Protein AF-A0A7S3EVQ7-F1 (afdb_monomer_lite)

Organism: NCBI:txid156174

Radius of gyration: 18.0 Å; chains: 1; bounding box: 41×46×45 Å

Structure (mmCIF, N/CA/C/O backbone):
data_AF-A0A7S3EVQ7-F1
#
_entry.id   AF-A0A7S3EVQ7-F1
#
loop_
_atom_site.group_PDB
_atom_site.id
_atom_site.type_symbol
_atom_site.label_atom_id
_atom_site.label_alt_id
_atom_site.label_comp_id
_atom_site.label_asym_id
_atom_site.label_entity_id
_atom_site.label_seq_id
_atom_site.pdbx_PDB_ins_code
_atom_site.Cartn_x
_atom_site.Cartn_y
_atom_site.Cartn_z
_atom_site.occupancy
_atom_site.B_iso_or_equiv
_atom_site.auth_seq_id
_atom_site.auth_comp_id
_atom_site.auth_asym_id
_atom_site.auth_atom_id
_atom_site.pdbx_PDB_model_num
ATOM 1 N N . GLY A 1 1 ? -9.109 12.813 13.221 1.00 79.44 1 GLY A N 1
ATOM 2 C CA . GLY A 1 1 ? -8.032 11.870 12.865 1.00 79.44 1 GLY A CA 1
ATOM 3 C C . GLY A 1 1 ? -8.206 10.529 13.557 1.00 79.44 1 GLY A C 1
ATOM 4 O O . GLY A 1 1 ? -9.113 10.380 14.374 1.00 79.44 1 GLY A O 1
ATOM 5 N N . MET A 1 2 ? -7.362 9.534 13.243 1.00 82.88 2 MET A N 1
ATOM 6 C CA . MET A 1 2 ? -7.448 8.174 13.820 1.00 82.88 2 MET A CA 1
ATOM 7 C C . MET A 1 2 ? -7.387 8.167 15.355 1.00 82.88 2 MET A C 1
ATOM 9 O O . MET A 1 2 ? -8.193 7.490 15.991 1.00 82.88 2 MET A O 1
ATOM 13 N N . ALA A 1 3 ? -6.486 8.958 15.948 1.00 89.00 3 ALA A N 1
ATOM 14 C CA . ALA A 1 3 ? -6.348 9.071 17.401 1.00 89.00 3 ALA A CA 1
ATOM 15 C C . ALA A 1 3 ? -7.613 9.645 18.065 1.00 89.00 3 ALA A C 1
ATOM 17 O O . ALA A 1 3 ? -8.089 9.092 19.055 1.00 89.00 3 ALA A O 1
ATOM 18 N N . SER A 1 4 ? -8.217 10.682 17.473 1.00 91.38 4 SER A N 1
ATOM 19 C CA . SER A 1 4 ? -9.478 11.266 17.952 1.00 91.38 4 SER A CA 1
ATOM 20 C C . SER A 1 4 ? -10.623 10.251 17.929 1.00 91.38 4 SER A C 1
ATOM 22 O O . SER A 1 4 ? -11.341 10.122 18.913 1.00 91.38 4 SER A O 1
ATOM 24 N N . ARG A 1 5 ? -10.757 9.469 16.843 1.00 89.50 5 ARG A N 1
ATOM 25 C CA . ARG A 1 5 ? -11.766 8.394 16.754 1.00 89.50 5 ARG A CA 1
ATOM 26 C C . ARG A 1 5 ? -11.531 7.293 17.786 1.00 89.50 5 ARG A C 1
ATOM 28 O O . ARG A 1 5 ? -12.480 6.701 18.287 1.00 89.50 5 ARG A O 1
ATOM 35 N N . TRP A 1 6 ? -10.272 6.982 18.091 1.00 91.00 6 TRP A N 1
ATOM 36 C CA . TRP A 1 6 ? -9.957 6.010 19.133 1.00 91.00 6 TRP A CA 1
ATOM 37 C C . TRP A 1 6 ? -10.369 6.510 20.523 1.00 91.00 6 TRP A C 1
ATOM 39 O O . TRP A 1 6 ? -10.982 5.743 21.257 1.00 91.00 6 TRP A O 1
ATOM 49 N N . TRP A 1 7 ? -10.122 7.781 20.852 1.00 95.88 7 TRP A N 1
ATOM 50 C CA . TRP A 1 7 ? -10.585 8.376 22.114 1.00 95.88 7 TRP A CA 1
ATOM 51 C C . TRP A 1 7 ? -12.103 8.398 22.231 1.00 95.88 7 TRP A C 1
ATOM 53 O O . TRP A 1 7 ? -12.633 8.024 23.272 1.00 95.88 7 TRP A O 1
ATOM 63 N N . ASP A 1 8 ? -12.788 8.742 21.146 1.00 94.38 8 ASP A N 1
ATOM 64 C CA . ASP A 1 8 ? -14.248 8.723 21.092 1.00 94.38 8 ASP A CA 1
ATOM 65 C C . ASP A 1 8 ? -14.812 7.318 21.386 1.00 94.38 8 ASP A C 1
ATOM 67 O O . ASP A 1 8 ? -15.668 7.152 22.253 1.00 94.38 8 ASP A O 1
ATOM 71 N N . ARG A 1 9 ? -14.232 6.262 20.787 1.00 95.69 9 ARG A N 1
ATOM 72 C CA . ARG A 1 9 ? -14.587 4.859 21.107 1.00 95.69 9 ARG A CA 1
ATOM 73 C C . ARG A 1 9 ? -14.325 4.477 22.563 1.00 95.69 9 ARG A C 1
ATOM 75 O O . ARG A 1 9 ? -15.030 3.630 23.101 1.00 95.69 9 ARG A O 1
ATOM 82 N N . MET A 1 10 ? -13.308 5.073 23.178 1.00 97.31 10 MET A N 1
ATOM 83 C CA . MET A 1 10 ? -12.977 4.882 24.592 1.00 97.31 10 MET A CA 1
ATOM 84 C C . MET A 1 10 ? -13.823 5.769 25.521 1.00 97.31 10 MET A C 1
ATOM 86 O O . MET A 1 10 ? -13.611 5.731 26.730 1.00 97.31 10 MET A O 1
ATOM 90 N N . GLN A 1 11 ? -14.758 6.563 24.979 1.00 97.31 11 GLN A N 1
ATOM 91 C CA . GLN A 1 11 ? -15.559 7.546 25.718 1.00 97.31 11 GLN A CA 1
ATOM 92 C C . GLN A 1 11 ? -14.696 8.584 26.459 1.00 97.31 11 GLN A C 1
ATOM 94 O O . GLN A 1 11 ? -15.056 9.070 27.532 1.00 97.31 11 GLN A O 1
ATOM 99 N N . LEU A 1 12 ? -13.539 8.924 25.884 1.00 96.88 12 LEU A N 1
ATOM 100 C CA . LEU A 1 12 ? -12.608 9.917 26.412 1.00 96.88 12 LEU A CA 1
ATOM 101 C C . LEU A 1 12 ? -12.730 11.244 25.645 1.00 96.88 12 LEU A C 1
ATOM 103 O O . LEU A 1 12 ? -12.924 11.241 24.428 1.00 96.88 12 LEU A O 1
ATOM 107 N N . PRO A 1 13 ? -12.571 12.398 26.321 1.00 96.88 13 PRO A N 1
ATOM 108 C CA . PRO A 1 13 ? -12.701 13.706 25.683 1.00 96.88 13 PRO A CA 1
ATOM 109 C C . PRO A 1 13 ? -11.530 13.990 24.737 1.00 96.88 13 PRO A C 1
ATOM 111 O O . PRO A 1 13 ? -10.406 14.157 25.193 1.00 96.88 13 PRO A O 1
ATOM 114 N N . VAL A 1 14 ? -11.774 14.091 23.428 1.00 96.50 14 VAL A N 1
ATOM 115 C CA . VAL A 1 14 ? -10.714 14.350 22.434 1.00 96.50 14 VAL A CA 1
ATOM 116 C C . VAL A 1 14 ? -9.936 15.637 22.776 1.00 96.50 14 VAL A C 1
ATOM 118 O O . VAL A 1 14 ? -10.552 16.701 22.885 1.00 96.50 14 VAL A O 1
ATOM 121 N N . PRO A 1 15 ? -8.593 15.592 22.899 1.00 96.69 15 PRO A N 1
ATOM 122 C CA . PRO A 1 15 ? -7.792 16.776 23.189 1.00 96.69 15 PRO A CA 1
ATOM 123 C C . PRO A 1 15 ? -7.939 17.837 22.083 1.00 96.69 15 PRO A C 1
ATOM 125 O O . PRO A 1 15 ? -7.645 17.537 20.922 1.00 96.69 15 PRO A O 1
ATOM 128 N N . PRO A 1 16 ? -8.307 19.095 22.401 1.00 95.38 16 PRO A N 1
ATOM 129 C CA . PRO A 1 16 ? -8.508 20.139 21.388 1.00 95.38 16 PRO A CA 1
ATOM 130 C C . PRO A 1 16 ? -7.271 20.404 20.520 1.00 95.38 16 PRO A C 1
ATOM 132 O O . PRO A 1 16 ? -7.392 20.695 19.331 1.00 95.38 16 PRO A O 1
ATOM 135 N N . GLY A 1 17 ? -6.073 20.248 21.095 1.00 96.25 17 GLY A N 1
ATOM 136 C CA . GLY A 1 17 ? -4.808 20.407 20.377 1.00 96.25 17 GLY A CA 1
ATOM 137 C C . GLY A 1 17 ? -4.617 19.413 19.228 1.00 96.25 17 GLY A C 1
ATOM 138 O O . GLY A 1 17 ? -3.944 19.741 18.258 1.00 96.25 17 GLY A O 1
ATOM 139 N N . TRP A 1 18 ? -5.233 18.227 19.285 1.00 94.06 18 TRP A N 1
ATOM 140 C CA . TRP A 1 18 ? -5.153 17.248 18.194 1.00 94.06 18 TRP A CA 1
ATOM 141 C C . TRP A 1 18 ? -5.989 17.674 16.996 1.00 94.06 18 TRP A C 1
ATOM 143 O O . TRP A 1 18 ? -5.519 17.598 15.866 1.00 94.06 18 TRP A O 1
ATOM 153 N N . THR A 1 19 ? -7.201 18.171 17.244 1.00 91.06 19 THR A N 1
ATOM 154 C CA . THR A 1 19 ? -8.059 18.723 16.191 1.00 91.06 19 THR A CA 1
ATOM 155 C C . THR A 1 19 ? -7.413 19.954 15.561 1.00 91.06 19 THR A C 1
ATOM 157 O O . THR A 1 19 ? -7.398 20.079 14.341 1.00 91.06 19 THR A O 1
ATOM 160 N N . ALA A 1 20 ? -6.825 20.837 16.377 1.00 94.25 20 ALA A N 1
ATOM 161 C CA . ALA A 1 20 ? -6.094 21.997 15.875 1.00 94.25 20 ALA A CA 1
ATOM 162 C C . ALA A 1 20 ? -4.898 21.588 14.999 1.00 94.25 20 ALA A C 1
ATOM 164 O O . ALA A 1 20 ? -4.711 22.158 13.930 1.00 94.25 20 ALA A O 1
ATOM 165 N N . ALA A 1 21 ? -4.126 20.579 15.420 1.00 91.56 21 ALA A N 1
ATOM 166 C CA . ALA A 1 21 ? -3.011 20.059 14.635 1.00 91.56 21 ALA A CA 1
ATOM 167 C C . ALA A 1 21 ? -3.478 19.447 13.306 1.00 91.56 21 ALA A C 1
ATOM 169 O O . ALA A 1 21 ? -2.905 19.761 12.272 1.00 91.56 21 ALA A O 1
ATOM 170 N N . GLU A 1 22 ? -4.534 18.628 13.314 1.00 87.38 22 GLU A N 1
ATOM 171 C CA . GLU A 1 22 ? -5.094 18.011 12.103 1.00 87.38 22 GLU A CA 1
ATOM 172 C C . GLU A 1 22 ? -5.584 19.053 11.089 1.00 87.38 22 GLU A C 1
ATOM 174 O O . GLU A 1 22 ? -5.292 18.930 9.903 1.00 87.38 22 GLU A O 1
ATOM 179 N N . LEU A 1 23 ? -6.275 20.100 11.552 1.00 88.88 23 LEU A N 1
ATOM 180 C CA . LEU A 1 23 ? -6.747 21.196 10.698 1.00 88.88 23 LEU A CA 1
ATOM 181 C C . LEU A 1 23 ? -5.614 22.088 10.171 1.00 88.88 23 LEU A C 1
ATOM 183 O O . LEU A 1 23 ? -5.819 22.815 9.203 1.00 88.88 23 LEU A O 1
ATOM 187 N N . ALA A 1 24 ? -4.441 22.050 10.805 1.00 91.31 24 ALA A N 1
ATOM 188 C CA . ALA A 1 24 ? -3.261 22.805 10.400 1.00 91.31 24 ALA A CA 1
ATOM 189 C C . ALA A 1 24 ? -2.309 22.009 9.488 1.00 91.31 24 ALA A C 1
ATOM 191 O O . ALA A 1 24 ? -1.291 22.554 9.064 1.00 91.31 24 ALA A O 1
ATOM 192 N N . LEU A 1 25 ? -2.603 20.735 9.191 1.00 86.62 25 LEU A N 1
ATOM 193 C CA . LEU A 1 25 ? -1.784 19.936 8.281 1.00 86.62 25 LEU A CA 1
ATOM 194 C C . LEU A 1 25 ? -1.916 20.453 6.846 1.00 86.62 25 LEU A C 1
ATOM 196 O O . LEU A 1 25 ? -3.013 20.530 6.293 1.00 86.62 25 LEU A O 1
ATOM 200 N N . CYS A 1 26 ? -0.780 20.747 6.222 1.00 85.38 26 CYS A N 1
ATOM 201 C CA . CYS A 1 26 ? -0.725 21.025 4.795 1.00 85.38 26 CYS A CA 1
ATOM 202 C C . CYS A 1 26 ? -0.799 19.713 3.997 1.00 85.38 26 CYS A C 1
ATOM 204 O O . CYS A 1 26 ? -0.211 18.709 4.415 1.00 85.38 26 CYS A O 1
ATOM 206 N N . PRO A 1 27 ? -1.479 19.700 2.837 1.00 83.69 27 PRO A N 1
ATOM 207 C CA . PRO A 1 27 ? -1.332 18.596 1.903 1.00 83.69 27 PRO A CA 1
ATOM 208 C C . PRO A 1 27 ? 0.118 18.554 1.394 1.00 83.69 27 PRO A C 1
ATOM 210 O O . PRO A 1 27 ? 0.705 19.618 1.164 1.00 83.69 27 PRO A O 1
ATOM 213 N N . PRO A 1 28 ? 0.703 17.361 1.190 1.00 81.25 28 PRO A N 1
ATOM 214 C CA . PRO A 1 28 ? 2.028 17.266 0.595 1.00 81.25 28 PRO A CA 1
ATOM 215 C C . PRO A 1 28 ? 2.011 17.880 -0.806 1.00 81.25 28 PRO A C 1
ATOM 217 O O . PRO A 1 28 ? 1.072 17.667 -1.579 1.00 81.25 28 PRO A O 1
ATOM 220 N N . ALA A 1 29 ? 3.055 18.640 -1.130 1.00 85.25 29 ALA A N 1
ATOM 221 C CA . ALA A 1 29 ? 3.180 19.307 -2.419 1.00 85.25 29 ALA A CA 1
ATOM 222 C C . ALA A 1 29 ? 3.729 18.332 -3.477 1.00 85.25 29 ALA A C 1
ATOM 224 O O . ALA A 1 29 ? 4.859 17.857 -3.328 1.00 85.25 29 ALA A O 1
ATOM 225 N N . PRO A 1 30 ? 2.965 18.021 -4.538 1.00 86.38 30 PRO A N 1
ATOM 226 C CA . PRO A 1 30 ? 3.462 17.198 -5.629 1.00 86.38 30 PRO A CA 1
ATOM 227 C C . PRO A 1 30 ? 4.383 18.026 -6.539 1.00 86.38 30 PRO A C 1
ATOM 229 O O . PRO A 1 30 ? 4.267 19.252 -6.600 1.00 86.38 30 PRO A O 1
ATOM 232 N N . GLN A 1 31 ? 5.331 17.369 -7.206 1.00 85.31 31 GLN A N 1
ATOM 233 C CA . GLN A 1 31 ? 6.308 18.020 -8.088 1.00 85.31 31 GLN A CA 1
ATOM 234 C C . GLN A 1 31 ? 6.593 17.144 -9.314 1.00 85.31 31 GLN A C 1
ATOM 236 O O . GLN A 1 31 ? 6.532 15.917 -9.190 1.00 85.31 31 GLN A O 1
ATOM 241 N N . PRO A 1 32 ? 6.933 17.724 -10.479 1.00 84.81 32 PRO A N 1
ATOM 242 C CA . PRO A 1 32 ? 7.202 16.939 -11.677 1.00 84.81 32 PRO A CA 1
ATOM 243 C C . PRO A 1 32 ? 8.451 16.081 -11.478 1.00 84.81 32 PRO A C 1
ATOM 245 O O . PRO A 1 32 ? 9.476 16.572 -11.002 1.00 84.81 32 PRO A O 1
ATOM 248 N N . TYR A 1 33 ? 8.383 14.809 -11.878 1.00 76.81 33 TYR A N 1
ATOM 249 C CA . TYR A 1 33 ? 9.534 13.898 -11.802 1.00 76.81 33 TYR A CA 1
ATOM 250 C C . TYR A 1 33 ? 10.739 14.405 -12.616 1.00 76.81 33 TYR A C 1
ATOM 252 O O . TYR A 1 33 ? 11.881 14.368 -12.163 1.00 76.81 33 TYR A O 1
ATOM 260 N N . ALA A 1 34 ? 10.463 14.918 -13.814 1.00 78.50 34 ALA A N 1
ATOM 261 C CA . ALA A 1 34 ? 11.412 15.532 -14.734 1.00 78.50 34 ALA A CA 1
ATOM 262 C C . ALA A 1 34 ? 10.678 16.597 -15.578 1.00 78.50 34 ALA A C 1
ATOM 264 O O . ALA A 1 34 ? 9.442 16.635 -15.571 1.00 78.50 34 ALA A O 1
ATOM 265 N N . PRO A 1 35 ? 11.384 17.483 -16.310 1.00 82.44 35 PRO A N 1
ATOM 266 C CA . PRO A 1 35 ? 10.728 18.468 -17.168 1.00 82.44 35 PRO A CA 1
ATOM 267 C C . PRO A 1 35 ? 9.706 17.811 -18.108 1.00 82.44 35 PRO A C 1
ATOM 269 O O . PRO A 1 35 ? 10.041 16.872 -18.823 1.00 82.44 35 PRO A O 1
ATOM 272 N N . ALA A 1 36 ? 8.469 18.319 -18.099 1.00 83.12 36 ALA A N 1
ATOM 273 C CA . ALA A 1 36 ? 7.321 17.794 -18.853 1.00 83.12 36 ALA A CA 1
ATOM 274 C C . ALA A 1 36 ? 6.784 16.403 -18.434 1.00 83.12 36 ALA A C 1
ATOM 276 O O . ALA A 1 36 ? 5.923 15.865 -19.129 1.00 83.12 36 ALA A O 1
ATOM 277 N N . HIS A 1 37 ? 7.223 15.837 -17.303 1.00 83.00 37 HIS A N 1
ATOM 278 C CA . HIS A 1 37 ? 6.582 14.666 -16.690 1.00 83.00 37 HIS A CA 1
ATOM 279 C C . HIS A 1 37 ? 5.407 15.067 -15.787 1.00 83.00 37 HIS A C 1
ATOM 281 O O . HIS A 1 37 ? 5.279 16.224 -15.387 1.00 83.00 37 HIS A O 1
ATOM 287 N N . ALA A 1 38 ? 4.561 14.086 -15.459 1.00 85.50 38 ALA A N 1
ATOM 288 C CA . ALA A 1 38 ? 3.502 14.243 -14.470 1.00 85.50 38 ALA A CA 1
ATOM 289 C C . ALA A 1 38 ? 4.069 14.524 -13.069 1.00 85.50 38 ALA A C 1
ATOM 291 O O . ALA A 1 38 ? 5.191 14.123 -12.738 1.00 85.50 38 ALA A O 1
ATOM 292 N N . ASP A 1 39 ? 3.259 15.185 -12.243 1.00 88.25 39 ASP A N 1
ATOM 293 C CA . ASP A 1 39 ? 3.601 15.425 -10.848 1.00 88.25 39 ASP A CA 1
ATOM 294 C C . ASP A 1 39 ? 3.511 14.134 -10.025 1.00 88.25 39 ASP A C 1
ATOM 296 O O . ASP A 1 39 ? 2.563 13.353 -10.152 1.00 88.25 39 ASP A O 1
ATOM 300 N N . VAL A 1 40 ? 4.489 13.942 -9.140 1.00 86.06 40 VAL A N 1
ATOM 301 C CA . VAL A 1 40 ? 4.604 12.803 -8.224 1.00 86.06 40 VAL A CA 1
ATOM 302 C C . VAL A 1 40 ? 4.878 13.278 -6.796 1.00 86.06 40 VAL A C 1
ATOM 304 O O . VAL A 1 40 ? 5.266 14.425 -6.556 1.00 86.06 40 VAL A O 1
ATOM 307 N N . TYR A 1 41 ? 4.679 12.386 -5.829 1.00 84.31 41 TYR A N 1
ATOM 308 C CA . TYR A 1 41 ? 5.091 12.595 -4.448 1.00 84.31 41 TYR A CA 1
ATOM 309 C C . TYR A 1 41 ? 6.512 12.086 -4.216 1.00 84.31 41 TYR A C 1
ATOM 311 O O . TYR A 1 41 ? 6.843 10.948 -4.545 1.00 84.31 41 TYR A O 1
ATOM 319 N N . PHE A 1 42 ? 7.324 12.925 -3.577 1.00 77.00 42 PHE A N 1
ATOM 320 C CA . PHE A 1 42 ? 8.661 12.573 -3.112 1.00 77.00 42 PHE A CA 1
ATOM 321 C C . PHE A 1 42 ? 8.658 12.295 -1.600 1.00 77.00 42 PHE A C 1
ATOM 323 O O . PHE A 1 42 ? 7.856 12.885 -0.870 1.00 77.00 42 PHE A O 1
ATOM 330 N N . PRO A 1 43 ? 9.574 11.446 -1.095 1.00 71.25 43 PRO A N 1
ATOM 331 C CA . PRO A 1 43 ? 9.684 11.148 0.336 1.00 71.25 43 PRO A CA 1
ATOM 332 C C . PRO A 1 43 ? 9.937 12.378 1.216 1.00 71.25 43 PRO A C 1
ATOM 334 O O . PRO A 1 43 ? 9.523 12.385 2.374 1.00 71.25 43 PRO A O 1
ATOM 337 N N . TYR A 1 44 ? 10.608 13.406 0.682 1.00 70.25 44 TYR A N 1
ATOM 338 C CA . TYR A 1 44 ? 10.927 14.638 1.400 1.00 70.25 44 TYR A CA 1
ATOM 339 C C . TYR A 1 44 ? 10.570 15.861 0.554 1.00 70.25 44 TYR A C 1
ATOM 341 O O . TYR A 1 44 ? 10.904 15.925 -0.633 1.00 70.25 44 TYR A O 1
ATOM 349 N N . GLU A 1 45 ? 9.928 16.846 1.182 1.00 59.81 45 GLU A N 1
ATOM 350 C CA . GLU A 1 45 ? 9.677 18.154 0.578 1.00 59.81 45 GLU A CA 1
ATOM 351 C C . GLU A 1 45 ? 11.022 18.808 0.217 1.00 59.81 45 GLU A C 1
ATOM 353 O O . GLU A 1 45 ? 11.931 18.870 1.044 1.00 59.81 45 GLU A O 1
ATOM 358 N N . HIS A 1 46 ? 11.165 19.263 -1.033 1.00 58.69 46 HIS A N 1
ATOM 359 C CA . HIS A 1 46 ? 12.401 19.836 -1.593 1.00 58.69 46 HIS A CA 1
ATOM 360 C C . HIS A 1 46 ? 13.593 18.877 -1.760 1.00 58.69 46 HIS A C 1
ATOM 362 O O . HIS A 1 46 ? 14.732 19.330 -1.896 1.00 58.69 46 HIS A O 1
ATOM 368 N N . SER A 1 47 ? 13.366 17.562 -1.809 1.00 55.19 47 SER A N 1
ATOM 369 C CA . SER A 1 47 ? 14.421 16.634 -2.224 1.00 55.19 47 SER A CA 1
ATOM 370 C C . SER A 1 47 ? 14.795 16.873 -3.691 1.00 55.19 47 SER A C 1
ATOM 372 O O . SER A 1 47 ? 14.021 16.562 -4.589 1.00 55.19 47 SER A O 1
ATOM 374 N N . SER A 1 48 ? 15.996 17.399 -3.947 1.00 51.00 48 SER A N 1
ATOM 375 C CA . SER A 1 48 ? 16.599 17.433 -5.291 1.00 51.00 48 SER A CA 1
ATOM 376 C C . SER A 1 48 ? 17.171 16.074 -5.696 1.00 51.00 48 SER A C 1
ATOM 378 O O . SER A 1 48 ? 17.429 15.815 -6.870 1.00 51.00 48 SER A O 1
ATOM 380 N N . THR A 1 49 ? 17.391 15.205 -4.711 1.00 47.34 49 THR A N 1
ATOM 381 C CA . THR A 1 49 ? 17.876 13.850 -4.904 1.00 47.34 49 THR A CA 1
ATOM 382 C C . THR A 1 49 ? 16.703 12.899 -5.028 1.00 47.34 49 THR A C 1
ATOM 384 O O . THR A 1 49 ? 15.958 12.671 -4.071 1.00 47.34 49 THR A O 1
ATOM 387 N N . PHE A 1 50 ? 16.605 12.264 -6.187 1.00 52.97 50 PHE A N 1
ATOM 388 C CA . PHE A 1 50 ? 16.062 10.922 -6.262 1.00 52.97 50 PHE A CA 1
ATOM 389 C C . PHE A 1 50 ? 16.988 10.041 -5.422 1.00 52.97 50 PHE A C 1
ATOM 391 O O . PHE A 1 50 ? 18.057 9.646 -5.879 1.00 52.97 50 PHE A O 1
ATOM 398 N N . ALA A 1 51 ? 16.664 9.817 -4.148 1.00 49.59 51 ALA A N 1
ATOM 399 C CA . ALA A 1 51 ? 17.277 8.694 -3.464 1.00 49.59 51 ALA A CA 1
ATOM 400 C C . ALA A 1 51 ? 16.752 7.458 -4.209 1.00 49.59 51 ALA A C 1
ATOM 402 O O . ALA A 1 51 ? 15.538 7.265 -4.221 1.00 49.59 51 ALA A O 1
ATOM 403 N N . PRO A 1 52 ? 17.605 6.626 -4.832 1.00 44.78 52 PRO A N 1
ATOM 404 C CA . PRO A 1 52 ? 17.151 5.402 -5.500 1.00 44.78 52 PRO A CA 1
ATOM 405 C C . PRO A 1 52 ? 16.416 4.458 -4.532 1.00 44.78 52 PRO A C 1
ATOM 407 O O . PRO A 1 52 ? 15.682 3.572 -4.936 1.00 44.78 52 PRO A O 1
ATOM 410 N N . SER A 1 53 ? 16.595 4.671 -3.227 1.00 45.12 53 SER A N 1
ATOM 411 C CA . SER A 1 53 ? 15.922 3.975 -2.132 1.00 45.12 53 SER A CA 1
ATOM 412 C C . SER A 1 53 ? 14.698 4.719 -1.571 1.00 45.12 53 SER A C 1
ATOM 414 O O . SER A 1 53 ? 14.231 4.404 -0.480 1.00 45.12 53 SER A O 1
ATOM 416 N N . GLY A 1 54 ? 14.250 5.788 -2.231 1.00 49.12 54 GLY A N 1
ATOM 417 C CA . GLY A 1 54 ? 13.279 6.751 -1.726 1.00 49.12 54 GLY A CA 1
ATOM 418 C C . GLY A 1 54 ? 11.860 6.413 -2.149 1.00 49.12 54 GLY A C 1
ATOM 419 O O . GLY A 1 54 ? 11.323 7.026 -3.065 1.00 49.12 54 GLY A O 1
ATOM 420 N N . TYR A 1 55 ? 11.254 5.455 -1.455 1.00 59.69 55 TYR A N 1
ATOM 421 C CA . TYR A 1 55 ? 9.816 5.194 -1.493 1.00 59.69 55 TYR A CA 1
ATOM 422 C C . TYR A 1 55 ? 9.039 6.502 -1.430 1.00 59.69 55 TYR A C 1
ATOM 424 O O . TYR A 1 55 ? 9.325 7.337 -0.571 1.00 59.69 55 TYR A O 1
ATOM 432 N N . ALA A 1 56 ? 8.010 6.669 -2.257 1.00 63.72 56 ALA A N 1
ATOM 433 C CA . ALA A 1 56 ? 6.976 7.630 -1.914 1.00 63.72 56 ALA A CA 1
ATOM 434 C C . ALA A 1 56 ? 6.335 7.114 -0.618 1.00 63.72 56 ALA A C 1
ATOM 436 O O . ALA A 1 56 ? 5.503 6.210 -0.632 1.00 63.72 56 ALA A O 1
ATOM 437 N N . THR A 1 57 ? 6.774 7.631 0.528 1.00 71.50 57 THR A N 1
ATOM 438 C CA . THR A 1 57 ? 6.247 7.285 1.857 1.00 71.50 57 THR A CA 1
ATOM 439 C C . THR A 1 57 ? 4.740 7.515 1.914 1.00 71.50 57 THR A C 1
ATOM 441 O O . THR A 1 57 ? 4.036 6.830 2.650 1.00 71.50 57 THR A O 1
ATOM 444 N N . GLN A 1 58 ? 4.245 8.415 1.064 1.00 77.81 58 GLN A N 1
ATOM 445 C CA . GLN A 1 58 ? 2.841 8.662 0.781 1.00 77.81 58 GLN A CA 1
ATOM 446 C C . GLN A 1 58 ? 2.129 7.446 0.167 1.00 77.81 58 GLN A C 1
ATOM 448 O O . GLN A 1 58 ? 0.979 7.209 0.508 1.00 77.81 58 GLN A O 1
ATOM 453 N N . LEU A 1 59 ? 2.779 6.644 -0.688 1.00 80.06 59 LEU A N 1
ATOM 454 C CA . LEU A 1 59 ? 2.210 5.381 -1.185 1.00 80.06 59 LEU A CA 1
ATOM 455 C C . LEU A 1 59 ? 2.054 4.368 -0.052 1.00 80.06 59 LEU A C 1
ATOM 457 O O . LEU A 1 59 ? 1.026 3.708 0.047 1.00 80.06 59 LEU A O 1
ATOM 461 N N . PHE A 1 60 ? 3.056 4.251 0.819 1.00 81.75 60 PHE A N 1
ATOM 462 C CA . PHE A 1 60 ? 3.006 3.292 1.925 1.00 81.75 60 PHE A CA 1
ATOM 463 C C . PHE A 1 60 ? 2.028 3.738 3.013 1.00 81.75 60 PHE A C 1
ATOM 465 O O . PHE A 1 60 ? 1.310 2.910 3.570 1.00 81.75 60 PHE A O 1
ATOM 472 N N . SER A 1 61 ? 1.943 5.041 3.290 1.00 80.38 61 SER A N 1
ATOM 473 C CA . SER A 1 61 ? 0.937 5.578 4.205 1.00 80.38 61 SER A CA 1
ATOM 474 C C . SER A 1 61 ? -0.470 5.442 3.628 1.00 80.38 61 SER A C 1
ATOM 476 O O . SER A 1 61 ? -1.382 5.084 4.370 1.00 80.38 61 SER A O 1
ATOM 478 N N . ALA A 1 62 ? -0.636 5.619 2.312 1.00 78.50 62 ALA A N 1
ATOM 479 C CA . ALA A 1 62 ? -1.914 5.457 1.627 1.00 78.50 62 ALA A CA 1
ATOM 480 C C . ALA A 1 62 ? -2.511 4.054 1.764 1.00 78.50 62 ALA A C 1
ATOM 482 O O . ALA A 1 62 ? -3.721 3.894 1.637 1.00 78.50 62 ALA A O 1
ATOM 483 N N . VAL A 1 63 ? -1.688 3.038 2.038 1.00 80.56 63 VAL A N 1
ATOM 484 C CA . VAL A 1 63 ? -2.175 1.679 2.288 1.00 80.56 63 VAL A CA 1
ATOM 485 C C . VAL A 1 63 ? -2.939 1.578 3.606 1.00 80.56 63 VAL A C 1
ATOM 487 O O . VAL A 1 63 ? -3.985 0.932 3.646 1.00 80.56 63 VAL A O 1
ATOM 490 N N . PHE A 1 64 ? -2.431 2.216 4.664 1.00 76.56 64 PHE A N 1
ATOM 491 C CA . PHE A 1 64 ? -2.890 2.004 6.043 1.00 76.56 64 PHE A CA 1
ATOM 492 C C . PHE A 1 64 ? -3.657 3.179 6.651 1.00 76.56 64 PHE A C 1
ATOM 494 O O . PHE A 1 64 ? -4.174 3.059 7.763 1.00 76.56 64 PHE A O 1
ATOM 501 N N . ALA A 1 65 ? -3.658 4.338 5.997 1.00 72.69 65 ALA A N 1
ATOM 502 C CA . ALA A 1 65 ? -4.229 5.556 6.543 1.00 72.69 65 ALA A CA 1
ATOM 503 C C . ALA A 1 65 ? -5.149 6.244 5.530 1.00 72.69 65 ALA A C 1
ATOM 505 O O . ALA A 1 65 ? -4.904 6.170 4.324 1.00 72.69 65 ALA A O 1
ATOM 506 N N . PRO A 1 66 ? -6.169 6.983 6.011 1.00 66.75 66 PRO A N 1
ATOM 507 C CA . PRO A 1 66 ? -7.008 7.798 5.147 1.00 66.75 66 PRO A CA 1
ATOM 508 C C . PRO A 1 66 ? -6.166 8.756 4.302 1.00 66.75 66 PRO A C 1
ATOM 510 O O . PRO A 1 66 ? -5.374 9.542 4.823 1.00 66.75 66 PRO A O 1
ATOM 513 N N . THR A 1 67 ? -6.384 8.730 2.993 1.00 71.00 67 THR A N 1
ATOM 514 C CA . THR A 1 67 ? -5.622 9.505 2.006 1.00 71.00 67 THR A CA 1
ATOM 515 C C . THR A 1 67 ? -6.264 10.854 1.699 1.00 71.00 67 THR A C 1
ATOM 517 O O . THR A 1 67 ? -6.069 11.388 0.616 1.00 71.00 67 THR A O 1
ATOM 520 N N . SER A 1 68 ? -7.055 11.425 2.612 1.00 76.31 68 SER A N 1
ATOM 521 C CA . SER A 1 68 ? -7.880 12.612 2.325 1.00 76.31 68 SER A CA 1
ATOM 522 C C . SER A 1 68 ? -7.081 13.864 1.947 1.00 76.31 68 SER A C 1
ATOM 524 O O . SER A 1 68 ? -7.639 14.779 1.353 1.00 76.31 68 SER A O 1
ATOM 526 N N . LEU A 1 69 ? -5.791 13.913 2.293 1.00 80.69 69 LEU A N 1
ATOM 527 C CA . LEU A 1 69 ? -4.866 14.984 1.902 1.00 80.69 69 LEU A CA 1
ATOM 528 C C . LEU A 1 69 ? -4.031 14.644 0.656 1.00 80.69 69 LEU A C 1
ATOM 530 O O . LEU A 1 69 ? -3.280 15.490 0.179 1.00 80.69 69 LEU A O 1
ATOM 534 N N . LEU A 1 70 ? -4.129 13.416 0.143 1.00 85.25 70 LEU A N 1
ATOM 535 C CA . LEU A 1 70 ? -3.368 12.936 -1.006 1.00 85.25 70 LEU A CA 1
ATOM 536 C C . LEU A 1 70 ? -4.241 12.961 -2.261 1.00 85.25 70 LEU A C 1
ATOM 538 O O . LEU A 1 70 ? -5.405 12.563 -2.247 1.00 85.25 70 LEU A O 1
ATOM 542 N N . ASN A 1 71 ? -3.658 13.393 -3.374 1.00 88.50 71 ASN A N 1
ATOM 543 C CA . ASN A 1 71 ? -4.307 13.343 -4.674 1.00 88.50 71 ASN A CA 1
ATOM 544 C C . ASN A 1 71 ? -4.138 11.938 -5.277 1.00 88.50 71 ASN A C 1
ATOM 546 O O . ASN A 1 71 ? -3.013 11.477 -5.472 1.00 88.50 71 ASN A O 1
ATOM 550 N N . ALA A 1 72 ? -5.252 11.268 -5.589 1.00 87.19 72 ALA A N 1
ATOM 551 C CA . ALA A 1 72 ? -5.248 9.904 -6.120 1.00 87.19 72 ALA A CA 1
ATOM 552 C C . ALA A 1 72 ? -4.495 9.781 -7.455 1.00 87.19 72 ALA A C 1
ATOM 554 O O . ALA A 1 72 ? -3.721 8.846 -7.626 1.00 87.19 72 ALA A O 1
ATOM 555 N N . SER A 1 73 ? -4.649 10.746 -8.366 1.00 90.56 73 SER A N 1
ATOM 556 C CA . SER A 1 73 ? -3.951 10.741 -9.658 1.00 90.56 73 SER A CA 1
ATOM 557 C C . SER A 1 73 ? -2.446 10.969 -9.503 1.00 90.56 73 SER A C 1
ATOM 559 O O . SER A 1 73 ? -1.661 10.376 -10.234 1.00 90.56 73 SER A O 1
ATOM 561 N N . VAL A 1 74 ? -2.026 11.773 -8.519 1.00 90.19 74 VAL A N 1
ATOM 562 C CA . VAL A 1 74 ? -0.600 11.934 -8.185 1.00 90.19 74 VAL A CA 1
ATOM 563 C C . VAL A 1 74 ? -0.050 10.662 -7.540 1.00 90.19 74 VAL A C 1
ATOM 565 O O . VAL A 1 74 ? 1.068 10.261 -7.850 1.00 90.19 74 VAL A O 1
ATOM 568 N N . LEU A 1 75 ? -0.810 9.996 -6.662 1.00 88.62 75 LEU A N 1
ATOM 569 C CA . LEU A 1 75 ? -0.410 8.699 -6.101 1.00 88.62 75 LEU A CA 1
ATOM 570 C C . LEU A 1 75 ? -0.256 7.648 -7.200 1.00 88.62 75 LEU A C 1
ATOM 572 O O . LEU A 1 75 ? 0.743 6.938 -7.216 1.00 88.62 75 LEU A O 1
ATOM 576 N N . GLU A 1 76 ? -1.195 7.582 -8.139 1.00 90.12 76 GLU A N 1
ATOM 577 C CA . GLU A 1 76 ? -1.097 6.702 -9.302 1.00 90.12 76 GLU A CA 1
ATOM 578 C C . GLU A 1 76 ? 0.140 7.016 -10.145 1.00 90.12 76 GLU A C 1
ATOM 580 O O . GLU A 1 76 ? 0.933 6.115 -10.410 1.00 90.12 76 GLU A O 1
ATOM 585 N N . ALA A 1 77 ? 0.376 8.288 -10.481 1.00 89.19 77 ALA A N 1
ATOM 586 C CA . ALA A 1 77 ? 1.583 8.700 -11.193 1.00 89.19 77 ALA A CA 1
ATOM 587 C C . ALA A 1 77 ? 2.858 8.330 -10.419 1.00 89.19 77 ALA A C 1
ATOM 589 O O . ALA A 1 77 ? 3.806 7.821 -11.008 1.00 89.19 77 ALA A O 1
ATOM 590 N N . SER A 1 78 ? 2.865 8.505 -9.094 1.00 86.25 78 SER A N 1
ATOM 591 C CA . SER A 1 78 ? 3.992 8.145 -8.222 1.00 86.25 78 SER A CA 1
ATOM 592 C C . SER A 1 78 ? 4.247 6.638 -8.215 1.00 86.25 78 SER A C 1
ATOM 594 O O . SER A 1 78 ? 5.396 6.204 -8.258 1.00 86.25 78 SER A O 1
ATOM 596 N N . LEU A 1 79 ? 3.182 5.833 -8.168 1.00 86.31 79 LEU A N 1
ATOM 597 C CA . LEU A 1 79 ? 3.250 4.376 -8.229 1.00 86.31 79 LEU A CA 1
ATOM 598 C C . LEU A 1 79 ? 3.801 3.916 -9.579 1.00 86.31 79 LEU A C 1
ATOM 600 O O . LEU A 1 79 ? 4.741 3.126 -9.611 1.00 86.31 79 LEU A O 1
ATOM 604 N N . LEU A 1 80 ? 3.238 4.414 -10.681 1.00 86.56 80 LEU A N 1
ATOM 605 C CA . LEU A 1 80 ? 3.667 4.044 -12.026 1.00 86.56 80 LEU A CA 1
ATOM 606 C C . LEU A 1 80 ? 5.117 4.465 -12.266 1.00 86.56 80 LEU A C 1
ATOM 608 O O . LEU A 1 80 ? 5.907 3.629 -12.687 1.00 86.56 80 LEU A O 1
ATOM 612 N N . GLN A 1 81 ? 5.487 5.694 -11.895 1.00 81.19 81 GLN A N 1
ATOM 613 C CA . GLN A 1 81 ? 6.862 6.190 -11.969 1.00 81.19 81 GLN A CA 1
ATOM 614 C C . GLN A 1 81 ? 7.831 5.309 -11.167 1.00 81.19 81 GLN A C 1
ATOM 616 O O . GLN A 1 81 ? 8.918 4.986 -11.649 1.00 81.19 81 GLN A O 1
ATOM 621 N N . ALA A 1 82 ? 7.444 4.887 -9.957 1.00 77.50 82 ALA A N 1
ATOM 622 C CA . ALA A 1 82 ? 8.253 3.979 -9.152 1.00 77.50 82 ALA A CA 1
ATOM 623 C C . ALA A 1 82 ? 8.420 2.613 -9.836 1.00 77.50 82 ALA A C 1
ATOM 625 O O . ALA A 1 82 ? 9.526 2.085 -9.907 1.00 77.50 82 ALA A O 1
ATOM 626 N N . VAL A 1 83 ? 7.349 2.046 -10.391 1.00 76.06 83 VAL A N 1
ATOM 627 C CA . VAL A 1 83 ? 7.419 0.747 -11.073 1.00 76.06 83 VAL A CA 1
ATOM 628 C C . VAL A 1 83 ? 8.253 0.819 -12.355 1.00 76.06 83 VAL A C 1
ATOM 630 O O . VAL A 1 83 ? 9.051 -0.089 -12.595 1.00 76.06 83 VAL A O 1
ATOM 633 N N . THR A 1 84 ? 8.119 1.885 -13.148 1.00 74.62 84 THR A N 1
ATOM 634 C CA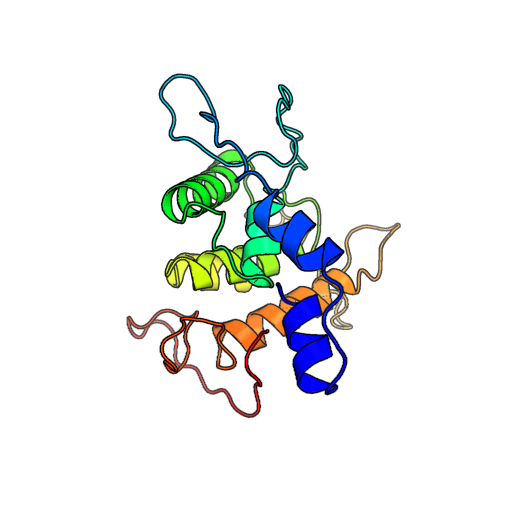 . THR A 1 84 ? 8.792 2.016 -14.448 1.00 74.62 84 THR A CA 1
ATOM 635 C C . THR A 1 84 ? 10.260 2.404 -14.341 1.00 74.62 84 THR A C 1
ATOM 637 O O . THR A 1 84 ? 11.056 1.913 -15.135 1.00 74.62 84 THR A O 1
ATOM 640 N N . GLU A 1 85 ? 10.640 3.266 -13.392 1.00 65.69 85 GLU A N 1
ATOM 641 C CA . GLU A 1 85 ? 11.986 3.865 -13.390 1.00 65.69 85 GLU A CA 1
ATOM 642 C C . GLU A 1 85 ? 12.894 3.440 -12.248 1.00 65.69 85 GLU A C 1
ATOM 644 O O . GLU A 1 85 ? 14.109 3.382 -12.435 1.00 65.69 85 GLU A O 1
ATOM 649 N N . LEU A 1 86 ? 12.340 3.032 -11.105 1.00 55.66 86 LEU A N 1
ATOM 650 C CA . LEU A 1 86 ? 13.146 2.384 -10.063 1.00 55.66 86 LEU A CA 1
ATOM 651 C C . LEU A 1 86 ? 13.394 0.908 -10.360 1.00 55.66 86 LEU A C 1
ATOM 653 O O . LEU A 1 86 ? 14.026 0.228 -9.562 1.00 55.66 86 LEU A O 1
ATOM 657 N N . HIS A 1 87 ? 12.870 0.400 -11.480 1.00 59.81 87 HIS A N 1
ATOM 658 C CA . HIS A 1 87 ? 12.713 -1.026 -11.704 1.00 59.81 87 HIS A CA 1
ATOM 659 C C . HIS A 1 87 ? 12.169 -1.696 -10.433 1.00 59.81 87 HIS A C 1
ATOM 661 O O . HIS A 1 87 ? 12.778 -2.629 -9.918 1.00 59.81 87 HIS A O 1
ATOM 667 N N . ALA A 1 88 ? 11.051 -1.214 -9.869 1.00 53.12 88 ALA A N 1
ATOM 668 C CA . ALA A 1 88 ? 10.530 -1.753 -8.604 1.00 53.12 88 ALA A CA 1
ATOM 669 C C . ALA A 1 88 ? 10.270 -3.278 -8.666 1.00 53.12 88 ALA A C 1
ATOM 671 O O . ALA A 1 88 ? 10.193 -3.965 -7.655 1.00 53.12 88 ALA A O 1
ATOM 672 N N . LEU A 1 89 ? 10.170 -3.854 -9.861 1.00 53.75 89 LEU A N 1
ATOM 673 C CA . LEU A 1 89 ? 10.085 -5.302 -10.043 1.00 53.75 89 LEU A CA 1
ATOM 674 C C . LEU A 1 89 ? 11.441 -6.029 -9.940 1.00 53.75 89 LEU A C 1
ATOM 676 O O . LEU A 1 89 ? 11.464 -7.248 -9.779 1.00 53.75 89 LEU A O 1
ATOM 680 N N . THR A 1 90 ? 12.571 -5.323 -10.031 1.00 57.88 90 THR A N 1
ATOM 681 C CA . THR A 1 90 ? 13.918 -5.911 -10.065 1.00 57.88 90 THR A CA 1
ATOM 682 C C . THR A 1 90 ? 14.935 -5.333 -9.078 1.00 57.88 90 THR A C 1
ATOM 684 O O . THR A 1 90 ? 15.952 -5.986 -8.895 1.00 57.88 90 THR A O 1
ATOM 687 N N . ASP A 1 91 ? 14.720 -4.170 -8.451 1.00 63.94 91 ASP A N 1
ATOM 688 C CA . ASP A 1 91 ? 15.705 -3.564 -7.526 1.00 63.94 91 ASP A CA 1
ATOM 689 C C . ASP A 1 91 ? 15.059 -2.786 -6.364 1.00 63.94 91 ASP A C 1
ATOM 691 O O . ASP A 1 91 ? 15.419 -1.652 -6.052 1.00 63.94 91 ASP A O 1
ATOM 695 N N . LEU A 1 92 ? 14.061 -3.386 -5.706 1.00 69.06 92 LEU A N 1
ATOM 696 C CA . LEU A 1 92 ? 13.544 -2.804 -4.465 1.00 69.06 92 LEU A CA 1
ATOM 697 C C . LEU A 1 92 ? 14.572 -2.951 -3.318 1.00 69.06 92 LEU A C 1
ATOM 699 O O . LEU A 1 92 ? 15.289 -3.950 -3.256 1.00 69.06 92 LEU A O 1
ATOM 703 N N . PRO A 1 93 ? 14.675 -1.987 -2.389 1.00 70.00 93 PRO A N 1
ATOM 704 C CA . PRO A 1 93 ? 15.605 -2.109 -1.263 1.00 70.00 93 PRO A CA 1
ATOM 705 C C . PRO A 1 93 ? 15.125 -2.977 -0.094 1.00 70.00 93 PRO A C 1
ATOM 707 O O . PRO A 1 93 ? 15.975 -3.363 0.707 1.00 70.00 93 PRO A O 1
ATOM 710 N N . TRP A 1 94 ? 13.827 -3.289 0.041 1.00 80.06 94 TRP A N 1
ATOM 711 C CA . TRP A 1 94 ? 13.288 -4.118 1.129 1.00 80.06 94 TRP A CA 1
ATOM 712 C C . TRP A 1 94 ? 12.271 -5.155 0.653 1.00 80.06 94 TRP A C 1
ATOM 714 O O . TRP A 1 94 ? 11.453 -4.931 -0.233 1.00 80.06 94 TRP A O 1
ATOM 724 N N . CYS A 1 95 ? 12.240 -6.288 1.345 1.00 80.56 95 CYS A N 1
ATOM 725 C CA . CYS A 1 95 ? 11.291 -7.365 1.086 1.00 80.56 95 CYS A CA 1
ATOM 726 C C . CYS A 1 95 ? 9.835 -7.017 1.411 1.00 80.56 95 CYS A C 1
ATOM 728 O O . CYS A 1 95 ? 8.902 -7.649 0.924 1.00 80.56 95 CYS A O 1
ATOM 730 N N . SER A 1 96 ? 9.619 -5.987 2.228 1.00 84.44 96 SER A N 1
ATOM 731 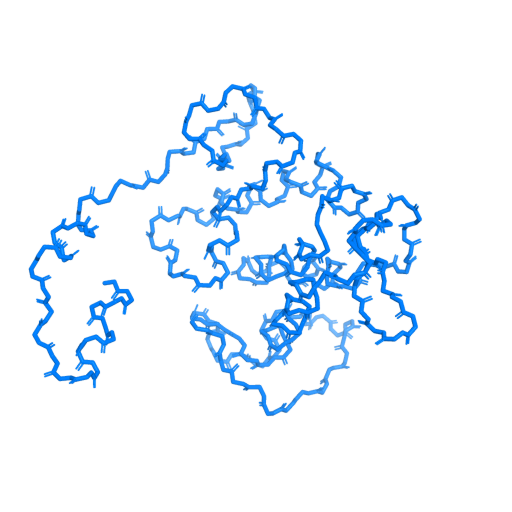C CA . SER A 1 96 ? 8.284 -5.442 2.468 1.00 84.44 96 SER A CA 1
ATOM 732 C C . SER A 1 96 ? 7.750 -4.636 1.291 1.00 84.44 96 SER A C 1
ATOM 734 O O . SER A 1 96 ? 6.539 -4.454 1.195 1.00 84.44 96 SER A O 1
ATOM 736 N N . ASP A 1 97 ? 8.616 -4.145 0.406 1.00 82.62 97 ASP A N 1
ATOM 737 C CA . ASP A 1 97 ? 8.221 -3.162 -0.594 1.00 82.62 97 ASP A CA 1
ATOM 738 C C . ASP A 1 97 ? 7.240 -3.724 -1.624 1.00 82.62 97 ASP A C 1
ATOM 740 O O . ASP A 1 97 ? 6.208 -3.084 -1.826 1.00 82.62 97 ASP A O 1
ATOM 744 N N . PRO A 1 98 ? 7.457 -4.902 -2.247 1.00 83.44 98 PRO A N 1
ATOM 745 C CA . PRO A 1 98 ? 6.509 -5.393 -3.241 1.00 83.44 98 PRO A CA 1
ATOM 746 C C . PRO A 1 98 ? 5.091 -5.588 -2.694 1.00 83.44 98 PRO A C 1
ATOM 748 O O . PRO A 1 98 ? 4.154 -5.088 -3.319 1.00 83.44 98 PRO A O 1
ATOM 751 N N . PRO A 1 99 ? 4.895 -6.204 -1.508 1.00 89.00 99 PRO A N 1
ATOM 752 C CA . PRO A 1 99 ? 3.579 -6.233 -0.881 1.00 89.00 99 PRO A CA 1
ATOM 753 C C . PRO A 1 99 ? 3.007 -4.839 -0.596 1.00 89.00 99 PRO A C 1
ATOM 755 O O . PRO A 1 99 ? 1.805 -4.632 -0.768 1.00 89.00 99 PRO A O 1
ATOM 758 N N . MET A 1 100 ? 3.839 -3.865 -0.204 1.00 88.88 100 MET A N 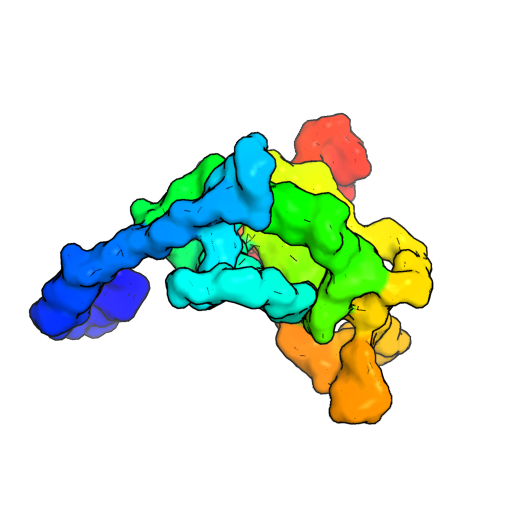1
ATOM 759 C CA . MET A 1 100 ? 3.368 -2.494 0.003 1.00 88.88 100 MET A CA 1
ATOM 760 C C . MET A 1 100 ? 2.885 -1.837 -1.294 1.00 88.88 100 MET A C 1
ATOM 762 O O . MET A 1 100 ? 1.810 -1.233 -1.319 1.00 88.88 100 MET A O 1
ATOM 766 N N . TYR A 1 101 ? 3.640 -1.990 -2.381 1.00 87.56 101 TYR A N 1
ATOM 767 C CA . TYR A 1 101 ? 3.251 -1.514 -3.706 1.00 87.56 101 TYR A CA 1
ATOM 768 C C . TYR A 1 101 ? 2.000 -2.234 -4.224 1.00 87.56 101 TYR A C 1
ATOM 770 O O . TYR A 1 101 ? 1.130 -1.590 -4.806 1.00 87.56 101 TYR A O 1
ATOM 778 N N . ALA A 1 102 ? 1.859 -3.538 -3.965 1.00 90.25 102 ALA A N 1
ATOM 779 C CA . ALA A 1 102 ? 0.671 -4.306 -4.328 1.00 90.25 102 ALA A CA 1
ATOM 780 C C . ALA A 1 102 ? -0.589 -3.775 -3.629 1.00 90.25 102 ALA A C 1
ATOM 782 O O . ALA A 1 102 ? -1.621 -3.574 -4.270 1.00 90.25 102 ALA A O 1
ATOM 783 N N . MET A 1 103 ? -0.501 -3.487 -2.328 1.00 92.44 103 MET A N 1
ATOM 784 C CA . MET A 1 103 ? -1.602 -2.876 -1.580 1.00 92.44 103 MET A CA 1
ATOM 785 C C . MET A 1 103 ? -1.947 -1.476 -2.098 1.00 92.44 103 MET A C 1
ATOM 787 O O . MET A 1 103 ? -3.126 -1.167 -2.268 1.00 92.44 103 MET A O 1
ATOM 791 N N . ALA A 1 104 ? -0.947 -0.645 -2.412 1.00 90.56 104 ALA A N 1
ATOM 792 C CA . ALA A 1 104 ? -1.181 0.681 -2.986 1.00 90.56 104 ALA A CA 1
ATOM 793 C C . ALA A 1 104 ? -1.859 0.594 -4.367 1.00 90.56 104 ALA A C 1
ATOM 795 O O . ALA A 1 104 ? -2.859 1.269 -4.611 1.00 90.56 104 ALA A O 1
ATOM 796 N N . ALA A 1 105 ? -1.371 -0.289 -5.242 1.00 90.94 105 ALA A N 1
ATOM 797 C CA . ALA A 1 105 ? -1.959 -0.549 -6.554 1.00 90.94 105 ALA A CA 1
ATOM 798 C C . ALA A 1 105 ? -3.415 -1.023 -6.442 1.00 90.94 105 ALA A C 1
ATOM 800 O O . ALA A 1 105 ? -4.279 -0.545 -7.178 1.00 90.94 105 ALA A O 1
ATOM 801 N N . ALA A 1 106 ? -3.712 -1.909 -5.485 1.00 92.00 106 ALA A N 1
ATOM 802 C CA . ALA A 1 106 ? -5.069 -2.378 -5.229 1.00 92.00 106 ALA A CA 1
ATOM 803 C C . ALA A 1 106 ? -6.010 -1.226 -4.839 1.00 92.00 106 ALA A C 1
ATOM 805 O O . ALA A 1 106 ? -7.095 -1.119 -5.414 1.00 92.00 106 ALA A O 1
ATOM 806 N N . ARG A 1 107 ? -5.581 -0.328 -3.936 1.00 90.38 107 ARG A N 1
ATOM 807 C CA . ARG A 1 107 ? -6.372 0.854 -3.533 1.00 90.38 107 ARG A CA 1
ATOM 808 C C . ARG A 1 107 ? -6.638 1.822 -4.680 1.00 90.38 107 ARG A C 1
ATOM 810 O O . ARG A 1 107 ? -7.693 2.444 -4.704 1.00 90.38 107 ARG A O 1
ATOM 817 N N . LEU A 1 108 ? -5.712 1.921 -5.629 1.00 90.00 108 LEU A N 1
ATOM 818 C CA . LEU A 1 108 ? -5.851 2.736 -6.840 1.00 90.00 108 LEU A CA 1
ATOM 819 C C . LEU A 1 108 ? -6.659 2.034 -7.948 1.00 90.00 108 LEU A C 1
ATOM 821 O O . LEU A 1 108 ? -6.819 2.574 -9.036 1.00 90.00 108 LEU A O 1
ATOM 825 N N . GLY A 1 109 ? -7.170 0.823 -7.702 1.00 90.75 109 GLY A N 1
ATOM 826 C CA . GLY A 1 109 ? -7.942 0.056 -8.682 1.00 90.75 109 GLY A CA 1
ATOM 827 C C . GLY A 1 109 ? -7.095 -0.651 -9.745 1.00 90.75 109 GLY A C 1
ATOM 828 O O . GLY A 1 109 ? -7.646 -1.337 -10.610 1.00 90.75 109 GLY A O 1
ATOM 829 N N . LEU A 1 110 ? -5.765 -0.576 -9.658 1.00 92.50 110 LEU A N 1
ATOM 830 C CA . LEU A 1 110 ? -4.811 -1.207 -10.574 1.00 92.50 110 LEU A CA 1
ATOM 831 C C . LEU A 1 110 ? -4.604 -2.693 -10.231 1.00 92.50 110 LEU A C 1
ATOM 833 O O . LEU A 1 110 ? -3.502 -3.145 -9.934 1.00 92.50 110 LEU A O 1
ATOM 837 N N . ARG A 1 111 ? -5.687 -3.473 -10.263 1.00 92.94 111 ARG A N 1
ATOM 838 C CA . ARG A 1 111 ? -5.741 -4.870 -9.782 1.00 92.94 111 ARG A CA 1
ATOM 839 C C . ARG A 1 111 ? -4.767 -5.825 -10.477 1.00 92.94 111 ARG A C 1
ATOM 841 O O . ARG A 1 111 ? -4.224 -6.714 -9.830 1.00 92.94 111 ARG A O 1
ATOM 848 N N . ASN A 1 112 ? -4.535 -5.642 -11.777 1.00 91.38 112 ASN A N 1
ATOM 849 C CA . ASN A 1 112 ? -3.575 -6.460 -12.528 1.00 91.38 112 ASN A CA 1
ATOM 850 C C . ASN A 1 112 ? -2.149 -6.222 -12.026 1.00 91.38 112 ASN A C 1
ATOM 852 O O . ASN A 1 112 ? -1.452 -7.173 -11.683 1.00 91.38 112 ASN A O 1
ATOM 856 N N . LEU A 1 113 ? -1.770 -4.950 -11.889 1.00 89.00 113 LEU A N 1
ATOM 857 C CA . LEU A 1 113 ? -0.478 -4.556 -11.340 1.00 89.00 113 LEU A CA 1
ATOM 858 C C . LEU A 1 113 ? -0.340 -4.994 -9.874 1.00 89.00 113 LEU A C 1
ATOM 860 O O . LEU A 1 113 ? 0.715 -5.471 -9.476 1.00 89.00 113 LEU A O 1
ATOM 864 N N . ALA A 1 114 ? -1.408 -4.899 -9.077 1.00 91.69 114 ALA A N 1
ATOM 865 C CA . ALA A 1 114 ? -1.417 -5.371 -7.695 1.00 91.69 114 ALA A CA 1
ATOM 866 C C . ALA A 1 114 ? -1.097 -6.872 -7.592 1.00 91.69 114 ALA A C 1
ATOM 868 O O . ALA A 1 114 ? -0.256 -7.269 -6.785 1.00 91.69 114 ALA A O 1
ATOM 869 N N . ALA A 1 115 ? -1.723 -7.704 -8.431 1.00 90.12 115 ALA A N 1
ATOM 870 C CA . ALA A 1 115 ? -1.438 -9.136 -8.482 1.00 90.12 115 ALA A CA 1
ATOM 871 C C . ALA A 1 115 ? -0.011 -9.427 -8.977 1.00 90.12 115 ALA A C 1
ATOM 873 O O . ALA A 1 115 ? 0.666 -10.285 -8.413 1.00 90.12 115 ALA A O 1
ATOM 874 N N . GLU A 1 116 ? 0.468 -8.699 -9.988 1.00 86.56 116 GLU A N 1
ATOM 875 C CA . GLU A 1 116 ? 1.835 -8.836 -10.504 1.00 86.56 116 GLU A CA 1
ATOM 876 C C . GLU A 1 116 ? 2.890 -8.492 -9.443 1.00 86.56 116 GLU A C 1
ATOM 878 O O . GLU A 1 116 ? 3.822 -9.265 -9.224 1.00 86.56 116 GLU A O 1
ATOM 883 N N . LEU A 1 117 ? 2.705 -7.378 -8.729 1.00 85.38 117 LEU A N 1
ATOM 884 C CA . LEU A 1 117 ? 3.582 -6.937 -7.642 1.00 85.38 117 LEU A CA 1
ATOM 885 C C . LEU A 1 117 ? 3.571 -7.902 -6.453 1.00 85.38 117 LEU A C 1
ATOM 887 O O . LEU A 1 117 ? 4.611 -8.103 -5.829 1.00 85.38 117 LEU A O 1
ATOM 891 N N . LEU A 1 118 ? 2.411 -8.490 -6.136 1.00 86.88 118 LEU A N 1
ATOM 892 C CA . LEU A 1 118 ? 2.269 -9.447 -5.039 1.00 86.88 118 LEU A CA 1
ATOM 893 C C . LEU A 1 118 ? 2.972 -10.771 -5.346 1.00 86.88 118 LEU A C 1
ATOM 895 O O . LEU A 1 118 ? 3.654 -11.322 -4.487 1.00 86.88 118 LEU A O 1
ATOM 899 N N . VAL A 1 119 ? 2.752 -11.305 -6.549 1.00 82.12 119 VAL A N 1
ATOM 900 C CA . VAL A 1 119 ? 3.265 -12.625 -6.936 1.00 82.12 119 VAL A CA 1
ATOM 901 C C . VAL A 1 119 ? 4.729 -12.548 -7.323 1.00 82.12 119 VAL A C 1
ATOM 903 O O . VAL A 1 119 ? 5.444 -13.514 -7.084 1.00 82.12 119 VAL A O 1
ATOM 906 N N . GLN A 1 120 ? 5.146 -11.425 -7.918 1.00 73.56 120 GLN A N 1
ATOM 907 C CA . GLN A 1 120 ? 6.447 -11.235 -8.549 1.00 73.56 120 GLN A CA 1
ATOM 908 C C . GLN A 1 120 ? 6.835 -12.446 -9.408 1.00 73.56 120 GLN A C 1
ATOM 910 O O . GLN A 1 120 ? 7.499 -13.351 -8.899 1.00 73.56 120 GLN A O 1
ATOM 915 N N . PRO A 1 121 ? 6.405 -12.516 -10.684 1.00 50.41 121 PRO A N 1
ATOM 916 C CA . PRO A 1 121 ? 6.487 -13.731 -11.489 1.00 50.41 121 PRO A CA 1
ATOM 917 C C . PRO A 1 121 ? 7.856 -14.414 -11.368 1.00 50.41 121 PRO A C 1
ATOM 919 O O . PRO A 1 121 ? 8.869 -13.897 -11.827 1.00 50.41 121 PRO A O 1
ATOM 922 N N . ASN A 1 122 ? 7.834 -15.560 -10.678 1.00 40.84 122 ASN A N 1
ATOM 923 C CA . ASN A 1 122 ? 8.902 -16.527 -10.446 1.00 40.84 122 ASN A CA 1
ATOM 924 C C . ASN A 1 122 ? 10.330 -15.991 -10.582 1.00 40.84 122 ASN A C 1
ATOM 926 O O . ASN A 1 122 ? 10.948 -16.130 -11.636 1.00 40.84 122 ASN A O 1
ATOM 930 N N . GLY A 1 123 ? 10.889 -15.506 -9.472 1.00 43.75 123 GLY A N 1
ATOM 931 C CA . GLY A 1 123 ? 12.337 -15.461 -9.304 1.00 43.75 123 GLY A CA 1
ATOM 932 C C . GLY A 1 123 ? 13.046 -14.675 -10.397 1.00 43.75 123 GLY A C 1
ATOM 933 O O . GLY A 1 123 ? 13.988 -15.191 -10.996 1.00 43.75 123 GLY A O 1
ATOM 934 N N . SER A 1 124 ? 12.631 -13.424 -10.629 1.00 42.50 124 SER A N 1
ATOM 935 C CA . SER A 1 124 ? 13.550 -12.446 -11.204 1.00 42.50 124 SER A CA 1
ATOM 936 C C . SER A 1 124 ? 14.808 -12.471 -10.341 1.00 42.50 124 SER A C 1
ATOM 938 O O . SER A 1 124 ? 14.858 -11.890 -9.262 1.00 42.50 124 SER A O 1
ATOM 940 N N . THR A 1 125 ? 15.826 -13.195 -10.797 1.00 38.66 125 THR A N 1
ATOM 941 C CA . THR A 1 125 ? 17.122 -13.351 -10.130 1.00 38.66 125 THR A CA 1
ATOM 942 C C . THR A 1 125 ? 17.869 -12.021 -10.017 1.00 38.66 125 THR A C 1
ATOM 944 O O . THR A 1 125 ? 18.963 -11.977 -9.462 1.00 38.66 125 THR A O 1
ATOM 947 N N . ALA A 1 126 ? 17.298 -10.944 -10.566 1.00 44.41 126 ALA A N 1
ATOM 948 C CA . ALA A 1 126 ? 17.737 -9.577 -10.366 1.00 44.41 126 ALA A CA 1
ATOM 949 C C . ALA A 1 126 ? 17.227 -8.982 -9.038 1.00 44.41 126 ALA A C 1
ATOM 951 O O . ALA A 1 126 ? 17.965 -8.227 -8.412 1.00 44.41 126 ALA A O 1
ATOM 952 N N . SER A 1 127 ? 16.031 -9.364 -8.565 1.00 52.25 127 SER A N 1
ATOM 953 C CA . SER A 1 127 ? 15.424 -8.782 -7.362 1.00 52.25 127 SER A CA 1
ATOM 954 C C . SER A 1 127 ? 15.813 -9.528 -6.088 1.00 52.25 127 SER A C 1
ATOM 956 O O . SER A 1 127 ? 15.434 -10.680 -5.878 1.00 52.25 127 SER A O 1
ATOM 958 N N . LYS A 1 128 ? 16.524 -8.850 -5.182 1.00 55.59 128 LYS A N 1
ATOM 959 C CA . LYS A 1 128 ? 16.882 -9.378 -3.849 1.00 55.59 128 LYS A CA 1
ATOM 960 C C . LYS A 1 128 ? 15.720 -9.354 -2.846 1.00 55.59 128 LYS A C 1
ATOM 962 O O . LYS A 1 128 ? 15.893 -9.800 -1.717 1.00 55.59 128 LYS A O 1
ATOM 967 N N . THR A 1 129 ? 14.555 -8.820 -3.219 1.00 61.12 129 THR A N 1
ATOM 968 C CA . THR A 1 129 ? 13.466 -8.517 -2.271 1.00 61.12 129 THR A CA 1
ATOM 969 C C . THR A 1 129 ? 12.437 -9.612 -2.081 1.00 61.12 129 THR A C 1
ATOM 971 O O . THR A 1 129 ? 11.674 -9.534 -1.131 1.00 61.12 129 THR A O 1
ATOM 974 N N . SER A 1 130 ? 12.441 -10.658 -2.903 1.00 64.38 130 SER A N 1
ATOM 975 C CA . SER A 1 130 ? 11.523 -11.800 -2.752 1.00 64.38 130 SER A CA 1
ATOM 976 C C . SER A 1 130 ? 12.261 -13.109 -2.495 1.00 64.38 130 SER A C 1
ATOM 978 O O . SER A 1 130 ? 11.805 -14.191 -2.864 1.00 64.38 130 SER A O 1
ATOM 980 N N . ASP A 1 131 ? 13.424 -13.017 -1.854 1.00 76.19 131 ASP A N 1
ATOM 981 C CA . ASP A 1 131 ? 14.204 -14.173 -1.434 1.00 76.19 131 ASP A CA 1
ATOM 982 C C . ASP A 1 131 ? 13.638 -14.729 -0.121 1.00 76.19 131 ASP A C 1
ATOM 984 O O . ASP A 1 131 ? 14.017 -14.337 0.984 1.00 76.19 131 ASP A O 1
ATOM 988 N N . TYR A 1 132 ? 12.674 -15.638 -0.249 1.00 81.88 132 TYR A N 1
ATOM 989 C CA . TYR A 1 132 ? 12.125 -16.386 0.874 1.00 81.88 132 TYR A CA 1
ATOM 990 C C . TYR A 1 132 ? 12.894 -17.693 1.058 1.00 81.88 132 TYR A C 1
ATOM 992 O O . TYR A 1 132 ? 13.010 -18.516 0.149 1.00 81.88 132 TYR A O 1
ATOM 1000 N N . LEU A 1 133 ? 13.398 -17.908 2.271 1.00 85.06 133 LEU A N 1
ATOM 1001 C CA . LEU A 1 133 ? 14.040 -19.160 2.653 1.00 85.06 133 LEU A CA 1
ATOM 1002 C C . LEU A 1 133 ? 13.031 -20.321 2.614 1.00 85.06 133 LEU A C 1
ATOM 1004 O O . LEU A 1 133 ? 11.834 -20.092 2.778 1.00 85.06 133 LEU A O 1
ATOM 1008 N N . PRO A 1 134 ? 13.483 -21.589 2.532 1.00 86.31 134 PRO A N 1
ATOM 1009 C CA . PRO A 1 134 ? 12.595 -22.749 2.676 1.00 86.31 134 PRO A CA 1
ATOM 1010 C C . PRO A 1 134 ? 11.793 -22.763 3.988 1.00 86.31 134 PRO A C 1
ATOM 1012 O O . PRO A 1 134 ? 10.743 -23.390 4.070 1.00 86.31 134 PRO A O 1
ATOM 1015 N N . SER A 1 135 ? 12.270 -22.053 5.016 1.00 86.38 135 SER A N 1
ATOM 1016 C CA . SER A 1 135 ? 11.553 -21.822 6.275 1.00 86.38 135 SER A CA 1
ATOM 1017 C C . SER A 1 135 ? 10.418 -20.792 6.171 1.00 86.38 135 SER A C 1
ATOM 1019 O O . SER A 1 135 ? 9.766 -20.501 7.172 1.00 86.38 135 SER A O 1
ATOM 1021 N N . GLY A 1 136 ? 10.204 -20.203 4.994 1.00 85.12 136 GLY A N 1
ATOM 1022 C CA . GLY A 1 136 ? 9.224 -19.156 4.727 1.00 85.12 136 GLY A CA 1
ATOM 1023 C C . GLY A 1 136 ? 9.639 -17.767 5.208 1.00 85.12 136 GLY A C 1
ATOM 1024 O O . GLY A 1 136 ? 8.877 -16.828 5.026 1.00 85.12 136 GLY A O 1
ATOM 1025 N N . GLN A 1 137 ? 10.813 -17.600 5.821 1.00 86.38 137 GLN A N 1
ATOM 1026 C CA . GLN A 1 137 ? 11.292 -16.291 6.271 1.00 86.38 137 GLN A CA 1
ATOM 1027 C C . GLN A 1 137 ? 11.840 -15.490 5.101 1.00 86.38 137 GLN A C 1
ATOM 1029 O O . GLN A 1 137 ? 12.594 -16.029 4.288 1.00 86.38 137 GLN A O 1
ATOM 1034 N N . CYS A 1 138 ? 11.512 -14.203 5.051 1.00 85.62 138 CYS A N 1
ATOM 1035 C CA . CYS A 1 138 ? 12.141 -13.339 4.077 1.00 85.62 138 CYS A CA 1
ATOM 1036 C C . CYS A 1 138 ? 13.589 -13.035 4.466 1.00 85.62 138 CYS A C 1
ATOM 1038 O O . CYS A 1 138 ? 13.862 -12.589 5.586 1.00 85.62 138 CYS A O 1
ATOM 1040 N N . ARG A 1 139 ? 14.508 -13.241 3.525 1.00 82.75 139 ARG A N 1
ATOM 1041 C CA . ARG A 1 139 ? 15.924 -12.913 3.643 1.00 82.75 139 ARG A CA 1
ATOM 1042 C C . ARG A 1 139 ? 16.236 -11.708 2.769 1.00 82.75 139 ARG A C 1
ATOM 1044 O O . ARG A 1 139 ? 16.006 -11.720 1.572 1.00 82.75 139 ARG A O 1
ATOM 1051 N N . MET A 1 140 ? 16.840 -10.691 3.371 1.00 77.19 140 MET A N 1
ATOM 1052 C CA . MET A 1 140 ? 17.294 -9.497 2.651 1.00 77.19 140 MET A CA 1
ATOM 1053 C C . MET A 1 140 ? 18.736 -9.641 2.162 1.00 77.19 140 MET A C 1
ATOM 1055 O O . MET A 1 140 ? 19.069 -9.347 1.018 1.00 77.19 140 MET A O 1
ATOM 1059 N N . ASN A 1 141 ? 19.627 -10.059 3.060 1.00 76.25 141 ASN A N 1
ATOM 1060 C CA . ASN A 1 141 ? 21.039 -10.308 2.784 1.00 76.25 141 ASN A CA 1
ATOM 1061 C C . ASN A 1 141 ? 21.644 -11.123 3.940 1.00 76.25 141 ASN A C 1
ATOM 1063 O O . ASN A 1 141 ? 20.946 -11.519 4.872 1.00 76.25 141 ASN A O 1
ATOM 1067 N N . THR A 1 142 ? 22.954 -11.363 3.908 1.00 76.56 142 THR A N 1
ATOM 1068 C CA . THR A 1 142 ? 23.667 -12.114 4.955 1.00 76.56 142 THR A CA 1
ATOM 1069 C C . THR A 1 142 ? 23.595 -11.473 6.345 1.00 76.56 142 THR A C 1
ATOM 1071 O O . THR A 1 142 ? 23.679 -12.190 7.335 1.00 76.56 142 THR A O 1
ATOM 1074 N N . PHE A 1 143 ? 23.433 -10.149 6.436 1.00 78.25 143 PHE A N 1
ATOM 1075 C CA . PHE A 1 143 ? 23.296 -9.415 7.701 1.00 78.25 143 PHE A CA 1
ATOM 1076 C C . PHE A 1 143 ? 21.844 -9.332 8.191 1.00 78.25 143 PHE A C 1
ATOM 1078 O O . PHE A 1 143 ? 21.608 -9.118 9.377 1.00 78.25 143 PHE A O 1
ATOM 1085 N N . LEU A 1 144 ? 20.876 -9.535 7.296 1.00 80.81 144 LEU A N 1
ATOM 1086 C CA . LEU A 1 144 ? 19.441 -9.566 7.576 1.00 80.81 144 LEU A CA 1
ATOM 1087 C C . LEU A 1 144 ? 18.838 -10.890 7.063 1.00 80.81 144 LEU A C 1
ATOM 1089 O O . LEU A 1 144 ? 18.068 -10.887 6.095 1.00 80.81 144 LEU A O 1
ATOM 1093 N N . PRO A 1 145 ? 19.203 -12.034 7.683 1.00 79.25 145 PRO A N 1
ATOM 1094 C CA . PRO A 1 145 ? 18.755 -13.358 7.249 1.00 79.25 145 PRO A CA 1
ATOM 1095 C C . PRO A 1 145 ? 17.262 -13.597 7.503 1.00 79.25 145 PRO A C 1
ATOM 1097 O O . PRO A 1 145 ? 16.655 -14.414 6.819 1.00 79.25 145 PRO A O 1
ATOM 1100 N N . THR A 1 146 ? 16.691 -12.869 8.467 1.00 87.56 146 THR A N 1
ATOM 1101 C CA . THR A 1 146 ? 15.275 -12.908 8.829 1.00 87.56 146 THR A CA 1
ATOM 1102 C C . THR A 1 146 ? 14.765 -11.478 8.948 1.00 87.56 146 THR A C 1
ATOM 1104 O O . THR A 1 146 ? 15.010 -10.801 9.947 1.00 87.56 146 THR A O 1
ATOM 1107 N N . TYR A 1 147 ? 14.060 -11.011 7.925 1.00 86.00 147 TYR A N 1
ATOM 1108 C CA . TYR A 1 147 ? 13.430 -9.698 7.889 1.00 86.00 147 TYR A CA 1
ATOM 1109 C C . TYR A 1 147 ? 11.912 -9.852 8.014 1.00 86.00 147 TYR A C 1
ATOM 1111 O O . TYR A 1 147 ? 11.175 -9.900 7.028 1.00 86.00 147 TYR A O 1
ATOM 1119 N N . THR A 1 148 ? 11.438 -9.928 9.259 1.00 88.50 148 THR A N 1
ATOM 1120 C CA . THR A 1 148 ? 10.018 -10.137 9.579 1.00 88.50 148 THR A CA 1
ATOM 1121 C C . THR A 1 148 ? 9.056 -9.078 9.025 1.00 88.50 148 THR A C 1
ATOM 1123 O O . THR A 1 148 ? 7.911 -9.454 8.758 1.00 88.50 148 THR A O 1
ATOM 1126 N N . PRO A 1 149 ? 9.446 -7.807 8.769 1.00 87.94 149 PRO A N 1
ATOM 1127 C CA . PRO A 1 149 ? 8.551 -6.874 8.090 1.00 87.94 149 PRO A CA 1
ATOM 1128 C C . PRO A 1 149 ? 8.165 -7.332 6.679 1.00 87.94 149 PRO A C 1
ATOM 1130 O O . PRO A 1 149 ? 7.034 -7.092 6.273 1.00 87.94 149 PRO A O 1
ATOM 1133 N N . GLY A 1 150 ? 9.041 -8.048 5.961 1.00 86.75 150 GLY A N 1
ATOM 1134 C CA . GLY A 1 150 ? 8.717 -8.621 4.648 1.00 86.75 150 GLY A CA 1
ATOM 1135 C C . GLY A 1 150 ? 7.586 -9.647 4.730 1.00 86.75 150 GLY A C 1
ATOM 1136 O O . GLY A 1 150 ? 6.572 -9.527 4.047 1.00 86.75 150 GLY A O 1
ATOM 1137 N N . ASN A 1 151 ? 7.703 -10.596 5.662 1.00 90.62 151 ASN A N 1
ATOM 1138 C CA . ASN A 1 151 ? 6.648 -11.571 5.942 1.00 90.62 151 ASN A CA 1
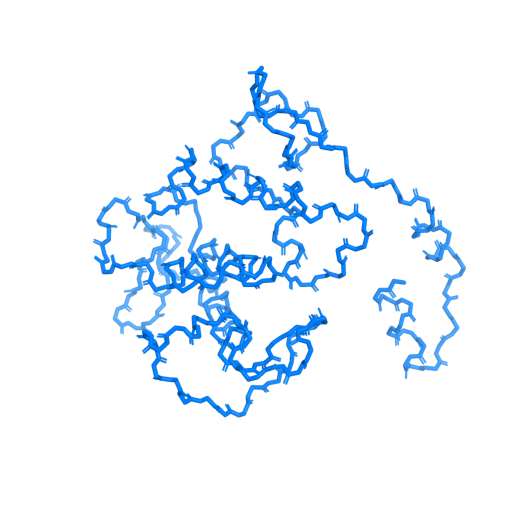ATOM 1139 C C . ASN A 1 151 ? 5.331 -10.913 6.372 1.00 90.62 151 ASN A C 1
ATOM 1141 O O . ASN A 1 151 ? 4.265 -11.300 5.897 1.00 90.62 151 ASN A O 1
ATOM 1145 N N . GLY A 1 152 ? 5.401 -9.927 7.271 1.00 91.44 152 GLY A N 1
ATOM 1146 C CA . GLY A 1 152 ? 4.224 -9.197 7.740 1.00 91.44 152 GLY A CA 1
ATOM 1147 C C . GLY A 1 152 ? 3.523 -8.442 6.611 1.00 91.44 152 GLY A C 1
ATOM 1148 O O . GLY A 1 152 ? 2.303 -8.527 6.490 1.00 91.44 152 GLY A O 1
ATOM 1149 N N . ALA A 1 153 ? 4.290 -7.766 5.754 1.00 90.25 153 ALA A N 1
ATOM 1150 C CA . ALA A 1 153 ? 3.762 -7.045 4.604 1.00 90.25 153 ALA A CA 1
ATOM 1151 C C . ALA A 1 153 ? 3.105 -7.998 3.594 1.00 90.25 153 ALA A C 1
ATOM 1153 O O . ALA A 1 153 ? 2.003 -7.714 3.131 1.00 90.25 153 ALA A O 1
ATOM 1154 N N . LEU A 1 154 ? 3.720 -9.155 3.312 1.00 90.56 154 LEU A N 1
ATOM 1155 C CA . LEU A 1 154 ? 3.135 -10.180 2.442 1.00 90.56 154 LEU A CA 1
ATOM 1156 C C . LEU A 1 154 ? 1.787 -10.678 2.979 1.00 90.56 154 LEU A C 1
ATOM 1158 O O . LEU A 1 154 ? 0.801 -10.705 2.246 1.00 90.56 154 LEU A O 1
ATOM 1162 N N . LEU A 1 155 ? 1.725 -11.042 4.263 1.00 92.56 155 LEU A N 1
ATOM 1163 C CA . LEU A 1 155 ? 0.488 -11.524 4.884 1.00 92.56 155 LEU A CA 1
ATOM 1164 C C . LEU A 1 155 ? -0.603 -10.446 4.902 1.00 92.56 155 LEU A C 1
ATOM 1166 O O . LEU A 1 155 ? -1.760 -10.745 4.603 1.00 92.56 155 LEU A O 1
ATOM 1170 N N . ALA A 1 156 ? -0.239 -9.198 5.209 1.00 92.56 156 ALA A N 1
ATOM 1171 C CA . ALA A 1 156 ? -1.162 -8.068 5.169 1.00 92.56 156 ALA A CA 1
ATOM 1172 C C . ALA A 1 156 ? -1.708 -7.835 3.753 1.00 92.56 156 ALA A C 1
ATOM 1174 O O . ALA A 1 156 ? -2.919 -7.693 3.586 1.00 92.56 156 ALA A O 1
ATOM 1175 N N . ALA A 1 157 ? -0.845 -7.877 2.733 1.00 93.12 157 ALA A N 1
ATOM 1176 C CA . ALA A 1 157 ? -1.246 -7.710 1.342 1.00 93.12 157 ALA A CA 1
ATOM 1177 C C . ALA A 1 157 ? -2.186 -8.826 0.880 1.00 93.12 157 ALA A C 1
ATOM 1179 O O . ALA A 1 157 ? -3.228 -8.537 0.299 1.00 93.12 157 ALA A O 1
ATOM 1180 N N . VAL A 1 158 ? -1.880 -10.090 1.190 1.00 93.56 158 VAL A N 1
ATOM 1181 C CA . VAL A 1 158 ? -2.772 -11.214 0.865 1.00 93.56 158 VAL A CA 1
ATOM 1182 C C . VAL A 1 158 ? -4.140 -11.025 1.518 1.00 93.56 158 VAL A C 1
ATOM 1184 O O . VAL A 1 158 ? -5.154 -11.117 0.828 1.00 93.56 158 VAL A O 1
ATOM 1187 N N . ALA A 1 159 ? -4.186 -10.712 2.817 1.00 93.00 159 ALA A N 1
ATOM 1188 C CA . ALA A 1 159 ? -5.445 -10.498 3.524 1.00 93.00 159 ALA A CA 1
ATOM 1189 C C . ALA A 1 159 ? -6.251 -9.343 2.911 1.00 93.00 159 ALA A C 1
ATOM 1191 O O . ALA A 1 159 ? -7.441 -9.495 2.635 1.00 93.00 159 ALA A O 1
ATOM 1192 N N . MET A 1 160 ? -5.600 -8.210 2.643 1.00 93.38 160 MET A N 1
ATOM 1193 C CA . MET A 1 160 ? -6.226 -7.021 2.071 1.00 93.38 160 MET A CA 1
ATOM 1194 C C . MET A 1 160 ? -6.762 -7.270 0.655 1.00 93.38 160 MET A C 1
ATOM 1196 O O . MET A 1 160 ? -7.927 -6.984 0.385 1.00 93.38 160 MET A O 1
ATOM 1200 N N . LEU A 1 161 ? -5.946 -7.826 -0.246 1.00 93.69 161 LEU A N 1
ATOM 1201 C CA . LEU A 1 161 ? -6.309 -8.022 -1.654 1.00 93.69 161 LEU A CA 1
ATOM 1202 C C . LEU A 1 161 ? -7.355 -9.132 -1.833 1.00 93.69 161 LEU A C 1
ATOM 1204 O O . LEU A 1 161 ? -8.258 -8.991 -2.664 1.00 93.69 161 LEU A O 1
ATOM 1208 N N . ALA A 1 162 ? -7.235 -10.227 -1.072 1.00 92.31 162 ALA A N 1
ATOM 1209 C CA . ALA A 1 162 ? -8.040 -11.431 -1.263 1.00 92.31 162 ALA A CA 1
ATOM 1210 C C . ALA A 1 162 ? -9.392 -11.410 -0.539 1.00 92.31 162 ALA A C 1
ATOM 1212 O O . ALA A 1 162 ? -10.246 -12.225 -0.870 1.00 92.31 162 ALA A O 1
ATOM 1213 N N . GLY A 1 163 ? -9.643 -10.516 0.422 1.00 87.06 163 GLY A N 1
ATOM 1214 C CA . GLY A 1 163 ? -10.985 -10.467 1.019 1.00 87.06 163 GLY A CA 1
ATOM 1215 C C . GLY A 1 163 ? -11.212 -9.513 2.180 1.00 87.06 163 GLY A C 1
ATOM 1216 O O . GLY A 1 163 ? -12.355 -9.137 2.405 1.00 87.06 163 GLY A O 1
ATOM 1217 N N . GLY A 1 164 ? -10.168 -9.099 2.897 1.00 85.12 164 GLY A N 1
ATOM 1218 C CA . GLY A 1 164 ? -10.294 -8.105 3.960 1.00 85.12 164 GLY A CA 1
ATOM 1219 C C . GLY A 1 164 ? -10.699 -6.739 3.408 1.00 85.12 164 GLY A C 1
ATOM 1220 O O . GLY A 1 164 ? -11.589 -6.086 3.949 1.00 85.12 164 GLY A O 1
ATOM 1221 N N . GLY A 1 165 ? -10.083 -6.329 2.298 1.00 88.94 165 GLY A N 1
ATOM 1222 C CA . GLY A 1 165 ? -10.339 -5.026 1.703 1.00 88.94 165 GLY A CA 1
ATOM 1223 C C . GLY A 1 165 ? -9.899 -3.869 2.597 1.00 88.94 165 GLY A C 1
ATOM 1224 O O . GLY A 1 165 ? -9.066 -4.048 3.486 1.00 88.94 165 GLY A O 1
ATOM 1225 N N . TRP A 1 166 ? -10.428 -2.680 2.328 1.00 88.62 166 TRP A N 1
ATOM 1226 C CA . TRP A 1 166 ? -10.025 -1.416 2.954 1.00 88.62 166 TRP A CA 1
ATOM 1227 C C . TRP A 1 166 ? -11.204 -0.432 3.036 1.00 88.62 166 TRP A C 1
ATOM 1229 O O . TRP A 1 166 ? -12.351 -0.759 2.708 1.00 88.62 166 TRP A O 1
ATOM 1239 N N . ASP A 1 167 ? -10.968 0.778 3.529 1.00 84.06 167 ASP A N 1
ATOM 1240 C CA . ASP A 1 167 ? -11.950 1.860 3.501 1.00 84.06 167 ASP A CA 1
ATOM 1241 C C . ASP A 1 167 ? -12.211 2.352 2.064 1.00 84.06 167 ASP A C 1
ATOM 1243 O O . ASP A 1 167 ? -11.299 2.754 1.350 1.00 84.06 167 ASP A O 1
ATOM 1247 N N . GLY A 1 168 ? -13.475 2.334 1.628 1.00 80.88 168 GLY A N 1
ATOM 1248 C CA . GLY A 1 168 ? -13.844 2.714 0.255 1.00 80.88 168 GLY A CA 1
ATOM 1249 C C . GLY A 1 168 ? -13.696 1.592 -0.783 1.00 80.88 168 GLY A C 1
ATOM 1250 O O . GLY A 1 168 ? -13.659 1.867 -1.974 1.00 80.88 168 GLY A O 1
ATOM 1251 N N . ASP A 1 169 ? -13.627 0.330 -0.349 1.00 85.50 169 ASP A N 1
ATOM 1252 C CA . ASP A 1 169 ? -13.638 -0.862 -1.217 1.00 85.50 169 ASP A CA 1
ATOM 1253 C C . ASP A 1 169 ? -15.046 -1.318 -1.662 1.00 85.50 169 ASP A C 1
ATOM 1255 O O . ASP A 1 169 ? -15.194 -2.377 -2.278 1.00 85.50 169 ASP A O 1
ATOM 1259 N N . ASP A 1 170 ? -16.086 -0.565 -1.291 1.00 83.00 170 ASP A N 1
ATOM 1260 C CA . ASP A 1 170 ? -17.509 -0.849 -1.513 1.00 83.00 170 ASP A CA 1
ATOM 1261 C C . ASP A 1 170 ? -17.977 -2.247 -1.055 1.00 83.00 170 ASP A C 1
ATOM 1263 O O . ASP A 1 170 ? -18.975 -2.773 -1.555 1.00 83.00 170 ASP A O 1
ATOM 1267 N N . GLY A 1 171 ? -17.262 -2.877 -0.112 1.00 81.75 171 GLY A N 1
ATOM 1268 C CA . GLY A 1 171 ? -17.572 -4.229 0.374 1.00 81.75 171 GLY A CA 1
ATOM 1269 C C . GLY A 1 171 ? -17.474 -5.306 -0.710 1.00 81.75 171 GLY A C 1
ATOM 1270 O O . GLY A 1 171 ? -18.128 -6.347 -0.629 1.00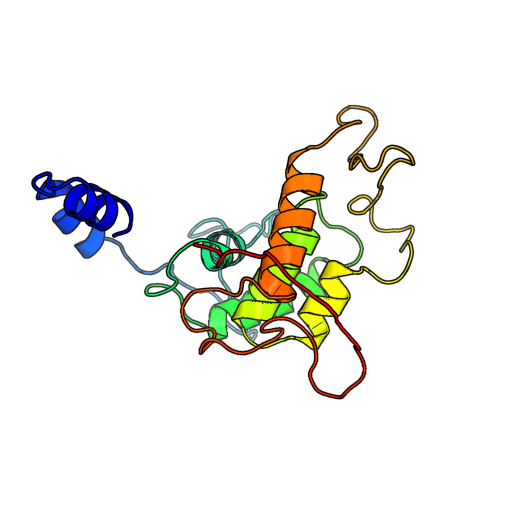 81.75 171 GLY A O 1
ATOM 1271 N N . GLN A 1 172 ? -16.698 -5.041 -1.757 1.00 81.62 172 GLN A N 1
ATOM 1272 C CA . GLN A 1 172 ? -16.609 -5.908 -2.916 1.00 81.62 172 GLN A CA 1
ATOM 1273 C C . GLN A 1 172 ? -15.806 -7.186 -2.612 1.00 81.62 172 GLN A C 1
ATOM 1275 O O . GLN A 1 172 ? -14.743 -7.105 -1.997 1.00 81.62 172 GLN A O 1
ATOM 1280 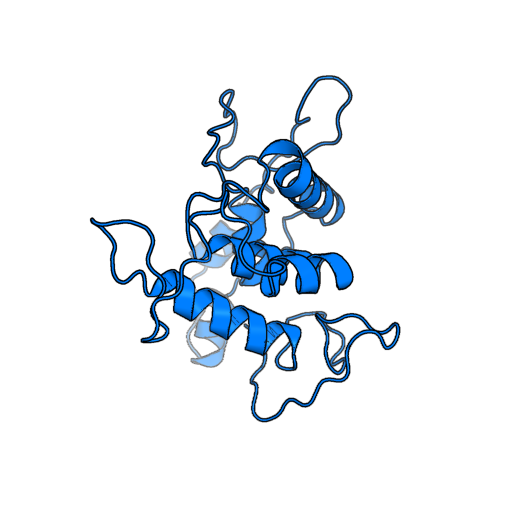N N . PRO A 1 173 ? -16.227 -8.370 -3.103 1.00 82.31 173 PRO A N 1
ATOM 1281 C CA . PRO A 1 173 ? -15.440 -9.591 -2.943 1.00 82.31 173 PRO A CA 1
ATOM 1282 C C . PRO A 1 173 ? -14.142 -9.495 -3.751 1.00 82.31 173 PRO A C 1
ATOM 1284 O O . PRO A 1 173 ? -14.158 -8.981 -4.870 1.00 82.31 173 PRO A O 1
ATOM 1287 N N . LEU A 1 174 ? -13.034 -10.014 -3.210 1.00 86.75 174 LEU A N 1
ATOM 1288 C CA . LEU A 1 174 ? -11.708 -9.982 -3.851 1.00 86.75 174 LEU A CA 1
ATOM 1289 C C . LEU A 1 174 ? -11.333 -8.557 -4.331 1.00 86.75 174 LEU A C 1
ATOM 1291 O O . LEU A 1 174 ? -11.143 -8.331 -5.532 1.00 86.75 174 LEU A O 1
ATOM 1295 N N . PRO A 1 175 ? -11.318 -7.548 -3.442 1.00 89.56 175 PRO A N 1
ATOM 1296 C CA . PRO A 1 175 ? -11.294 -6.144 -3.858 1.00 89.56 175 PRO A CA 1
ATOM 1297 C C . PRO A 1 175 ? -10.011 -5.760 -4.610 1.00 89.56 175 PRO A C 1
ATOM 1299 O O . PRO A 1 175 ? -10.056 -4.899 -5.497 1.00 89.56 175 PRO A O 1
ATOM 1302 N N . GLY A 1 176 ? -8.896 -6.435 -4.316 1.00 92.19 176 GLY A N 1
ATOM 1303 C CA . GLY A 1 176 ? -7.582 -6.123 -4.872 1.00 92.19 176 GLY A CA 1
ATOM 1304 C C . GLY A 1 176 ? -7.090 -7.032 -5.999 1.00 92.19 176 GLY A C 1
ATOM 1305 O O . GLY A 1 176 ? -5.984 -6.808 -6.482 1.00 92.19 176 GLY A O 1
ATOM 1306 N N . LEU A 1 177 ? -7.872 -8.028 -6.435 1.00 93.06 177 LEU A N 1
ATOM 1307 C CA . LEU A 1 177 ? -7.457 -8.987 -7.470 1.00 93.06 177 LEU A CA 1
ATOM 1308 C C . LEU A 1 177 ? -8.218 -8.799 -8.796 1.00 93.06 177 LEU A C 1
ATOM 1310 O O . LEU A 1 177 ? -9.338 -8.273 -8.791 1.00 93.06 177 LEU A O 1
ATOM 1314 N N . PRO A 1 178 ? -7.630 -9.207 -9.941 1.00 93.31 178 PRO A N 1
ATOM 1315 C CA . PRO A 1 178 ? -8.262 -9.101 -11.255 1.00 93.31 178 PRO A CA 1
ATOM 1316 C C . PRO A 1 178 ? -9.640 -9.767 -11.320 1.00 93.31 178 PRO A C 1
ATOM 1318 O O . PRO A 1 178 ? -9.879 -10.806 -10.708 1.00 93.31 178 PRO A O 1
ATOM 1321 N N . ARG A 1 179 ? -10.554 -9.168 -12.095 1.00 88.19 179 ARG A N 1
ATOM 1322 C CA . ARG A 1 179 ? -11.940 -9.652 -12.284 1.00 88.19 179 ARG A CA 1
ATOM 1323 C C . ARG A 1 179 ? -12.230 -10.177 -13.682 1.00 88.19 179 ARG A C 1
ATOM 1325 O O . ARG A 1 179 ? -13.357 -10.552 -13.978 1.00 88.19 179 ARG A O 1
ATOM 1332 N N . ASP A 1 180 ? -11.221 -10.194 -14.535 1.00 90.44 180 ASP A N 1
ATOM 1333 C CA . ASP A 1 180 ? -11.296 -10.680 -15.912 1.00 90.44 180 ASP A CA 1
ATOM 1334 C C . ASP A 1 180 ? -11.311 -12.218 -16.013 1.00 90.44 180 ASP A C 1
ATOM 1336 O O . ASP A 1 180 ? -11.311 -12.769 -17.110 1.00 90.44 180 ASP A O 1
ATOM 1340 N N . GLY A 1 181 ? -11.340 -12.920 -14.875 1.00 89.00 181 GLY A N 1
ATOM 1341 C CA . GLY A 1 181 ? -11.334 -14.379 -14.807 1.00 89.00 181 GLY A CA 1
ATOM 1342 C C . GLY A 1 181 ? -9.940 -15.005 -14.869 1.00 89.00 181 GLY A C 1
ATOM 1343 O O . GLY A 1 181 ? -9.841 -16.228 -14.805 1.00 89.00 181 GLY A O 1
ATOM 1344 N N . SER A 1 182 ? -8.868 -14.205 -14.935 1.00 90.25 182 SER A N 1
ATOM 1345 C CA . SER A 1 182 ? -7.486 -14.709 -14.876 1.00 90.25 182 SER A CA 1
ATOM 1346 C C . SER A 1 182 ? -7.129 -15.350 -13.528 1.00 90.25 182 SER A C 1
ATOM 1348 O O . SER A 1 182 ? -6.241 -16.198 -13.462 1.00 90.25 182 SER A O 1
ATOM 1350 N N . TRP A 1 183 ? -7.856 -14.997 -12.463 1.00 89.81 183 TRP A N 1
ATOM 1351 C CA . TRP A 1 183 ? -7.693 -15.544 -11.120 1.00 89.81 183 TRP A CA 1
ATOM 1352 C C . TRP A 1 183 ? -8.983 -16.195 -10.618 1.00 89.81 183 TRP A C 1
ATOM 1354 O O . TRP A 1 183 ? -10.050 -15.582 -10.613 1.00 89.81 183 TRP A O 1
ATOM 1364 N N . VAL A 1 184 ? -8.869 -17.430 -10.123 1.00 89.69 184 VAL A N 1
ATOM 1365 C CA . VAL A 1 184 ? -9.936 -18.126 -9.389 1.00 89.69 184 VAL A CA 1
ATOM 1366 C C . VAL A 1 184 ? -9.511 -18.229 -7.931 1.00 89.69 184 VAL A C 1
ATOM 1368 O O . VAL A 1 184 ? -8.631 -19.015 -7.587 1.00 89.69 184 VAL A O 1
ATOM 1371 N N . VAL A 1 185 ? -10.125 -17.418 -7.071 1.00 88.69 185 VAL A N 1
ATOM 1372 C CA . VAL A 1 185 ? -9.677 -17.222 -5.685 1.00 88.69 185 VAL A CA 1
ATOM 1373 C C . VAL A 1 185 ? -10.733 -17.726 -4.713 1.00 88.69 185 VAL A C 1
ATOM 1375 O O . VAL A 1 185 ? -11.930 -17.511 -4.903 1.00 88.69 185 VAL A O 1
ATOM 1378 N N . ARG A 1 186 ? -10.278 -18.381 -3.646 1.00 90.06 186 ARG A N 1
ATOM 1379 C CA . ARG A 1 186 ? -11.086 -18.725 -2.474 1.00 90.06 186 ARG A CA 1
ATOM 1380 C C . ARG A 1 186 ? -10.406 -18.131 -1.250 1.00 90.06 186 ARG A C 1
ATOM 1382 O O . ARG A 1 186 ? -9.213 -18.344 -1.061 1.00 90.06 186 ARG A O 1
ATOM 1389 N N . ALA A 1 187 ? -11.159 -17.383 -0.457 1.00 89.25 187 ALA A N 1
ATOM 1390 C CA . ALA A 1 187 ? -10.667 -16.699 0.728 1.00 89.25 187 ALA A CA 1
ATOM 1391 C C . ALA A 1 187 ? -11.755 -16.699 1.805 1.00 89.25 187 ALA A C 1
ATOM 1393 O O . ALA A 1 187 ? -12.940 -16.579 1.493 1.00 89.25 187 ALA A O 1
ATOM 1394 N N . GLU A 1 188 ? -11.349 -16.826 3.063 1.00 89.38 188 GLU A N 1
ATOM 1395 C CA . GLU A 1 188 ? -12.235 -16.802 4.225 1.00 89.38 188 GLU A CA 1
ATOM 1396 C C . GLU A 1 188 ? -11.504 -16.220 5.439 1.00 89.38 188 GLU A C 1
ATOM 1398 O O . GLU A 1 188 ? -10.276 -16.167 5.468 1.00 89.38 188 GLU A O 1
ATOM 1403 N N . GLY A 1 189 ? -12.257 -15.767 6.444 1.00 89.00 189 GLY A N 1
ATOM 1404 C CA . GLY A 1 189 ? -11.703 -15.378 7.747 1.00 89.00 189 GLY A CA 1
ATOM 1405 C C . GLY A 1 189 ? -10.872 -14.088 7.781 1.00 89.00 189 GLY A C 1
ATOM 1406 O O . GLY A 1 189 ? -10.345 -13.753 8.840 1.00 89.00 189 GLY A O 1
ATOM 1407 N N . PHE A 1 190 ? -10.755 -13.346 6.677 1.00 89.44 190 PHE A N 1
ATOM 1408 C CA . PHE A 1 190 ? -10.040 -12.070 6.672 1.00 89.44 190 PHE A CA 1
ATOM 1409 C C . PHE A 1 190 ? -10.875 -10.942 7.281 1.00 89.44 190 PHE A C 1
ATOM 1411 O O . PHE A 1 190 ? -12.032 -10.731 6.921 1.00 89.44 190 PHE A O 1
ATOM 1418 N N . ALA A 1 191 ? -10.254 -10.201 8.197 1.00 85.00 191 ALA A N 1
ATOM 1419 C CA . ALA A 1 191 ? -10.783 -8.944 8.700 1.00 85.00 191 ALA A CA 1
ATOM 1420 C C . ALA A 1 191 ? -10.413 -7.796 7.753 1.00 85.00 191 ALA A C 1
ATOM 1422 O O . ALA A 1 191 ? -9.404 -7.858 7.048 1.00 85.00 191 ALA A O 1
ATOM 1423 N N . LYS A 1 192 ? -11.220 -6.734 7.774 1.00 81.62 192 LYS A N 1
ATOM 1424 C CA . LYS A 1 192 ? -10.950 -5.525 7.001 1.00 81.62 192 LYS A CA 1
ATOM 1425 C C . LYS A 1 192 ? -9.655 -4.851 7.452 1.00 81.62 192 LYS A C 1
ATOM 1427 O O . LYS A 1 192 ? -9.431 -4.712 8.657 1.00 81.62 192 LYS A O 1
ATOM 1432 N N . ALA A 1 193 ? -8.807 -4.470 6.491 1.00 73.12 193 ALA A N 1
ATOM 1433 C CA . ALA A 1 193 ? -7.632 -3.657 6.778 1.00 73.12 193 ALA A CA 1
ATOM 1434 C C . ALA A 1 193 ? -8.094 -2.261 7.231 1.00 73.12 193 ALA A C 1
ATOM 1436 O O . ALA A 1 193 ? -9.120 -1.774 6.757 1.00 73.12 193 ALA A O 1
ATOM 1437 N N . LEU A 1 194 ? -7.382 -1.698 8.213 1.00 62.19 194 LEU A N 1
ATOM 1438 C CA . LEU A 1 194 ? -7.758 -0.501 8.983 1.00 62.19 194 LEU A CA 1
ATOM 1439 C C . LEU A 1 194 ? -8.234 0.694 8.146 1.00 62.19 194 LEU A C 1
ATOM 1441 O O . LEU A 1 194 ? -7.645 0.932 7.073 1.00 62.19 194 LEU A O 1
#

Foldseek 3Di:
DVVQVVCVVVVHDRDVVVVVVVVPDAQQDWDAPDVPHDTAAWQDDPPPDPPLQTQSVLLLCVLQHDCPSPDLVRLVSHLVCCVPPSVCLQEHQELLPLLSSLSSCLVSVVLVSSVCSLPSPPCPVRHLNNDADPVRARQNDPVRGGDVSNVVSSVVSCLCQQQQPEPPLVNDGSSRHDPPPPDDGDDDDRHHRD

pLDDT: mean 80.99, std 13.54, range [38.66, 97.31]

Secondary structure (DSSP, 8-state):
-HHHHHHHHTT----HHHHHHHHTPPPPPPEESSTTSPEE--SSTT--S--TT---HHHHHHHHS--TTS-HHHHHHHHHHHHHHS-TTT--SSTTHHHHHHHHHHHTT-HHHHHHHHH-TT--TT-GGG-B-TTS-B--BTTBS--HHHHHHHHHHHHIIIII--TTSTT-SSTTS--SSS------SPPPP-

Sequence (194 aa):
GMASRWWDRMQLPVPPGWTAAELALCPPAPQPYAPAHADVYFPYEHSSTFAPSGYATQLFSAVFAPTSLLNASVLEASLLQAVTELHALTDLPWCSDPPMYAMAAARLGLRNLAAELLVQPNGSTASKTSDYLPSGQCRMNTFLPTYTPGNGALLAAVAMLAGGGWDGDDGQPLPGLPRDGSWVVRAEGFAKAL